Protein 7PEG (pdb70)

Radius of gyration: 19.74 Å; Cα contacts (8 Å, |Δi|>4): 350; chains: 2; bounding box: 36×27×61 Å

B-factor: mean 44.91, std 11.62, range [27.85, 103.2]

Structure (mmCIF, N/CA/C/O backbone):
data_7PEG
#
_entry.id   7PEG
#
_cell.length_a   31.480
_cell.length_b   52.280
_cell.length_c   134.130
_cell.angle_alpha   90.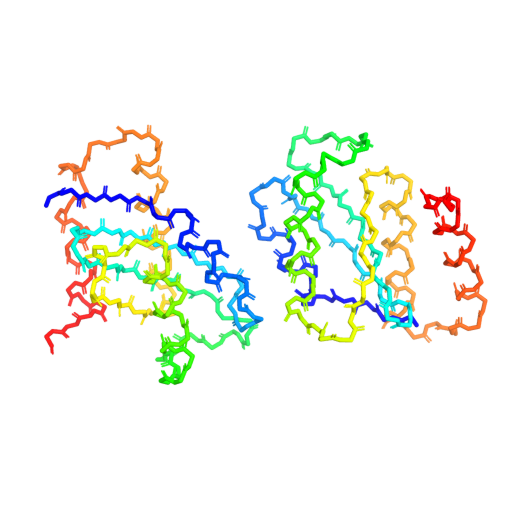000
_cell.angle_beta   90.000
_cell.angle_gamma   90.000
#
_symmetry.space_group_name_H-M   'P 21 21 21'
#
loop_
_entity.id
_entity.type
_entity.pdbx_description
1 polymer 'Probable spore germination lipoprotein YhcN'
2 water water
#
loop_
_atom_site.group_PDB
_atom_site.id
_atom_site.type_symbol
_atom_site.label_atom_id
_atom_site.label_alt_id
_atom_site.label_comp_id
_atom_site.label_asym_id
_atom_site.label_entity_id
_atom_site.label_seq_id
_atom_site.pdbx_PDB_ins_code
_atom_site.Cartn_x
_atom_site.Cartn_y
_atom_site.Cartn_z
_atom_site.occupancy
_atom_site.B_iso_or_equiv
_atom_site.auth_seq_id
_atom_site.auth_comp_id
_atom_site.auth_asym_id
_atom_site.auth_atom_id
_atom_site.pdbx_PDB_model_num
ATOM 1 N N . ARG A 1 57 ? 5.803 1.707 29.569 1.00 79.51 79 ARG A N 1
ATOM 2 C CA . ARG A 1 57 ? 5.114 2.989 29.971 1.00 78.02 79 ARG A CA 1
ATOM 3 C C . ARG A 1 57 ? 4.664 2.905 31.439 1.00 72.08 79 ARG A C 1
ATOM 4 O O . ARG A 1 57 ? 4.448 3.972 32.049 1.00 70.97 79 ARG A O 1
ATOM 12 N N . LYS A 1 58 ? 4.483 1.687 31.964 1.00 62.85 80 LYS A N 1
ATOM 13 C CA . LYS A 1 58 ? 4.132 1.436 33.388 1.00 65.69 80 LYS A CA 1
ATOM 14 C C . LYS A 1 58 ? 5.395 1.596 34.242 1.00 56.63 80 LYS A C 1
ATOM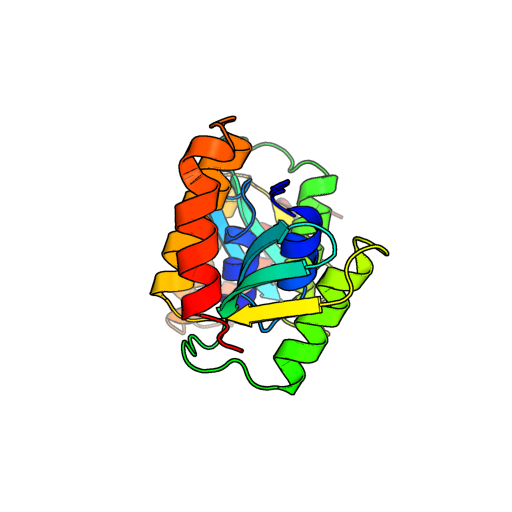 15 O O . LYS A 1 58 ? 6.375 0.863 34.003 1.00 57.20 80 LYS A O 1
ATOM 21 N N . LEU A 1 59 ? 5.406 2.608 35.102 1.00 46.99 81 LEU A N 1
ATOM 22 C CA . LEU A 1 59 ? 6.478 2.857 36.102 1.00 43.58 81 LEU A CA 1
ATOM 23 C C . LEU A 1 59 ? 5.882 2.652 37.480 1.00 44.24 81 LEU A C 1
ATOM 24 O O . LEU A 1 59 ? 4.901 3.316 37.768 1.00 45.34 81 LEU A O 1
ATOM 29 N N . GLU A 1 60 ? 6.489 1.806 38.307 1.00 36.56 82 GLU A N 1
ATOM 30 C CA . GLU A 1 60 ? 6.007 1.529 39.691 1.00 39.88 82 GLU A CA 1
ATOM 31 C C . GLU A 1 60 ? 7.159 1.739 40.679 1.00 35.65 82 GLU A C 1
ATOM 32 O O . GLU A 1 60 ? 8.306 1.315 40.380 1.00 37.10 82 GLU A O 1
ATOM 38 N N . VAL A 1 61 ? 6.898 2.423 41.787 1.00 37.61 83 VAL A N 1
ATOM 39 C CA . VAL A 1 61 ? 7.837 2.459 42.940 1.00 33.85 83 VAL A CA 1
ATOM 40 C C . VAL A 1 61 ? 7.812 1.089 43.613 1.00 37.14 83 VAL A C 1
ATOM 41 O O . VAL A 1 61 ? 6.731 0.603 43.888 1.00 38.86 83 VAL A O 1
ATOM 45 N N . ALA A 1 62 ? 8.970 0.482 43.809 1.00 34.75 84 ALA A N 1
ATOM 46 C CA . ALA A 1 62 ? 9.115 -0.880 44.371 1.00 34.77 84 ALA A CA 1
ATOM 47 C C . ALA A 1 62 ? 9.617 -0.771 45.819 1.00 37.79 84 ALA A C 1
ATOM 48 O O . ALA A 1 62 ? 10.817 -1.029 46.068 1.00 38.09 84 ALA A O 1
ATOM 50 N N . ASP A 1 63 ? 8.722 -0.387 46.738 1.00 36.72 85 ASP A N 1
ATOM 51 C CA . ASP A 1 63 ? 9.033 -0.109 48.171 1.00 39.77 85 ASP A CA 1
ATOM 52 C C . ASP A 1 63 ? 9.508 -1.402 48.868 1.00 40.76 85 ASP A C 1
ATOM 53 O O . ASP A 1 63 ? 10.440 -1.316 49.704 1.00 37.12 85 ASP A O 1
ATOM 58 N N . GLU A 1 64 ? 8.864 -2.542 48.588 1.00 39.93 86 GLU A N 1
ATOM 59 C CA . GLU A 1 64 ? 9.254 -3.839 49.191 1.00 39.50 86 GLU A CA 1
ATOM 60 C C . GLU A 1 64 ? 10.673 -4.185 48.745 1.00 35.35 86 GLU A C 1
ATOM 61 O O . GLU A 1 64 ? 11.472 -4.549 49.592 1.00 35.62 86 GLU A O 1
ATOM 67 N N . ALA A 1 65 ? 10.995 -4.013 47.457 1.00 35.27 87 ALA A N 1
ATOM 68 C CA . ALA A 1 65 ? 12.341 -4.304 46.923 1.00 31.36 87 ALA A CA 1
ATOM 69 C C . ALA A 1 65 ? 13.372 -3.405 47.619 1.00 32.98 87 ALA A C 1
ATOM 70 O O . ALA A 1 65 ? 14.423 -3.915 47.996 1.00 32.09 87 ALA A O 1
ATOM 72 N N . ALA A 1 66 ? 13.071 -2.116 47.787 1.00 31.81 88 ALA A N 1
ATOM 73 C CA . ALA A 1 66 ? 14.008 -1.141 48.383 1.00 33.10 88 ALA A CA 1
ATOM 74 C C . ALA A 1 66 ? 14.278 -1.555 49.847 1.00 31.71 88 ALA A C 1
ATOM 75 O O . ALA A 1 66 ? 15.452 -1.481 50.303 1.00 30.59 88 ALA A O 1
ATOM 77 N N . ASP A 1 67 ? 13.249 -2.035 50.533 1.00 34.07 89 ASP A N 1
ATOM 78 C CA . ASP A 1 67 ? 13.361 -2.460 51.949 1.00 33.60 89 ASP A CA 1
ATOM 79 C C . ASP A 1 67 ? 14.284 -3.689 52.035 1.00 36.65 89 ASP A C 1
ATOM 80 O O . ASP A 1 67 ? 15.128 -3.734 52.948 1.00 35.99 89 ASP A O 1
ATOM 85 N N . LYS A 1 68 ? 14.148 -4.642 51.105 1.00 37.36 90 LYS A N 1
ATOM 86 C CA . LYS A 1 68 ? 15.004 -5.857 51.097 1.00 35.52 90 LYS A CA 1
ATOM 87 C C . LYS A 1 68 ? 16.435 -5.435 50.793 1.00 32.79 90 LYS A C 1
ATOM 88 O O . LYS A 1 68 ? 17.335 -5.976 51.421 1.00 32.47 90 LYS A O 1
ATOM 94 N N . VAL A 1 69 ? 16.641 -4.454 49.910 1.00 34.86 91 VAL A N 1
ATOM 95 C CA . VAL A 1 69 ? 18.016 -3.975 49.582 1.00 33.40 91 VAL A CA 1
ATOM 96 C C . VAL A 1 69 ? 18.664 -3.365 50.855 1.00 35.30 91 VAL A C 1
ATOM 97 O O . VAL A 1 69 ? 19.856 -3.630 51.090 1.00 32.44 91 VAL A O 1
ATOM 101 N N . THR A 1 70 ? 17.930 -2.615 51.682 1.00 31.63 92 THR A N 1
ATOM 102 C CA . THR A 1 70 ? 18.535 -1.987 52.891 1.00 33.96 92 THR A CA 1
ATOM 103 C C . THR A 1 70 ? 18.587 -2.967 54.064 1.00 36.66 92 THR A C 1
ATOM 104 O O . THR A 1 70 ? 19.148 -2.590 55.116 1.00 33.02 92 THR A O 1
ATOM 108 N N . ASP A 1 71 ? 18.171 -4.221 53.882 1.00 33.58 93 ASP A N 1
ATOM 109 C CA . ASP A 1 71 ? 18.563 -5.309 54.823 1.00 36.90 93 ASP A CA 1
ATOM 110 C C . ASP A 1 71 ? 20.055 -5.627 54.653 1.00 37.85 93 ASP A C 1
ATOM 111 O O . ASP A 1 71 ? 20.606 -6.262 55.548 1.00 37.54 93 ASP A O 1
ATOM 116 N N . LEU A 1 72 ? 20.683 -5.237 53.530 1.00 34.95 94 LEU A N 1
ATOM 117 C CA . LEU A 1 72 ? 22.152 -5.364 53.361 1.00 33.94 94 LEU A CA 1
ATOM 118 C C . LEU A 1 72 ? 22.852 -4.331 54.251 1.00 38.57 94 LEU A C 1
ATOM 119 O O . LEU A 1 72 ? 22.544 -3.111 54.143 1.00 36.83 94 LEU A O 1
ATOM 124 N N . LYS A 1 73 ? 23.848 -4.763 55.012 1.00 38.90 95 LYS A N 1
ATOM 125 C CA . LYS A 1 73 ? 24.627 -3.845 55.886 1.00 44.06 95 LYS A CA 1
ATOM 126 C C . LYS A 1 73 ? 25.311 -2.770 55.031 1.00 37.61 95 LYS A C 1
ATOM 127 O O . LYS A 1 73 ? 25.530 -1.674 55.551 1.00 38.62 95 LYS A O 1
ATOM 133 N N . GLU A 1 74 ? 25.631 -3.070 53.768 1.00 34.49 96 GLU A N 1
ATOM 134 C CA . GLU A 1 74 ? 26.441 -2.187 52.887 1.00 40.37 96 GLU A CA 1
ATOM 135 C C . GLU A 1 74 ? 25.596 -1.037 52.346 1.00 34.26 96 GLU A C 1
ATOM 136 O O . GLU A 1 74 ? 26.191 -0.081 51.783 1.00 38.93 96 GLU A O 1
ATOM 142 N N . VAL A 1 75 ? 24.272 -1.155 52.376 1.00 35.41 97 VAL A N 1
ATOM 143 C CA . VAL A 1 75 ? 23.381 -0.171 51.692 1.00 37.41 97 VAL A CA 1
ATOM 144 C C . VAL A 1 75 ? 22.536 0.551 52.725 1.00 38.62 97 VAL A C 1
ATOM 145 O O . VAL A 1 75 ? 21.685 -0.103 53.366 1.00 37.53 97 VAL A O 1
ATOM 149 N N . LYS A 1 76 ? 22.663 1.875 52.768 1.00 33.57 98 LYS A N 1
ATOM 150 C CA . LYS A 1 76 ? 21.987 2.722 53.772 1.00 36.07 98 LYS A CA 1
ATOM 151 C C . LYS A 1 76 ? 20.598 3.113 53.272 1.00 34.69 98 LYS A C 1
ATOM 152 O O . LYS A 1 76 ? 19.675 3.142 54.081 1.00 35.40 98 LYS A O 1
ATOM 158 N N . HIS A 1 77 ? 20.456 3.405 51.977 1.00 31.59 99 HIS A N 1
ATOM 159 C CA . HIS A 1 77 ? 19.200 3.900 51.390 1.00 31.24 99 HIS A CA 1
ATOM 160 C C . HIS A 1 77 ? 19.063 3.373 49.968 1.00 31.73 99 HIS A C 1
ATOM 161 O O . HIS A 1 77 ? 20.081 3.298 49.283 1.00 31.75 99 HIS A O 1
ATOM 168 N N . ALA A 1 78 ? 17.858 3.015 49.554 1.00 29.19 100 ALA A N 1
ATOM 169 C CA . ALA A 1 78 ? 17.580 2.602 48.153 1.00 32.29 100 ALA A CA 1
ATOM 170 C C . ALA A 1 78 ? 16.275 3.230 47.669 1.00 34.28 100 ALA A C 1
ATOM 171 O O . ALA A 1 78 ? 15.355 3.375 48.476 1.00 34.63 100 ALA A O 1
ATOM 173 N N . ASP A 1 79 ? 16.255 3.649 46.402 1.00 32.58 101 ASP A N 1
ATOM 174 C CA . ASP A 1 79 ? 15.042 4.090 45.685 1.00 34.22 101 ASP A CA 1
ATOM 175 C C . ASP A 1 79 ? 14.966 3.281 44.402 1.00 32.97 101 ASP A C 1
ATOM 176 O O . ASP A 1 79 ? 15.987 3.183 43.715 1.00 29.06 101 ASP A O 1
ATOM 181 N N . ILE A 1 80 ? 13.847 2.598 44.185 1.00 31.35 102 ILE A N 1
ATOM 182 C CA . ILE A 1 80 ? 13.699 1.587 43.112 1.00 33.23 102 ILE A CA 1
ATOM 183 C C . ILE A 1 80 ? 12.421 1.847 42.334 1.00 33.49 102 ILE A C 1
ATOM 184 O O . ILE A 1 80 ? 11.352 1.985 42.952 1.00 35.86 102 ILE A O 1
ATOM 189 N N . ILE A 1 81 ? 12.548 1.932 41.011 1.00 33.88 103 ILE A N 1
ATOM 190 C CA . ILE A 1 81 ? 11.419 2.039 40.070 1.00 35.95 103 ILE A CA 1
ATOM 191 C C . ILE A 1 81 ? 11.507 0.904 39.057 1.00 36.94 103 ILE A C 1
ATOM 192 O O . ILE A 1 81 ? 12.594 0.606 38.588 1.00 32.75 103 ILE A O 1
ATOM 197 N N . VAL A 1 82 ? 10.398 0.197 38.876 1.00 35.47 104 VAL A N 1
ATOM 198 C CA . VAL A 1 82 ? 10.303 -0.978 37.982 1.00 38.55 104 VAL A CA 1
ATOM 199 C C . VAL A 1 82 ? 9.495 -0.565 36.755 1.00 36.70 104 VAL A C 1
ATOM 200 O O . VAL A 1 82 ? 8.419 0.036 36.925 1.00 37.15 104 VAL A O 1
ATOM 204 N N . ALA A 1 83 ? 10.098 -0.698 35.579 1.00 45.66 105 ALA A N 1
ATOM 205 C CA . ALA A 1 83 ? 9.448 -0.534 34.255 1.00 49.32 105 ALA A CA 1
ATOM 206 C C . ALA A 1 83 ? 9.403 -1.899 33.576 1.00 52.14 105 ALA A C 1
ATOM 207 O O . ALA A 1 83 ? 10.441 -2.312 33.042 1.00 50.66 105 ALA A O 1
ATOM 209 N N . GLY A 1 84 ? 8.326 -2.645 33.825 1.00 61.18 106 GLY A N 1
ATOM 210 C CA . GLY A 1 84 ? 8.097 -3.994 33.288 1.00 59.89 106 GLY A CA 1
ATOM 211 C C . GLY A 1 84 ? 8.931 -5.026 34.002 1.00 58.59 106 GLY A C 1
ATOM 212 O O . GLY A 1 84 ? 8.789 -5.173 35.221 1.00 70.01 106 GLY A O 1
ATOM 213 N N . ASN A 1 85 ? 9.774 -5.719 33.263 1.00 57.21 107 ASN A N 1
ATOM 214 C CA . ASN A 1 85 ? 10.686 -6.758 33.787 1.00 59.82 107 ASN A CA 1
ATOM 215 C C . ASN A 1 85 ? 12.040 -6.123 34.159 1.00 50.11 107 ASN A C 1
ATOM 216 O O . ASN A 1 85 ? 13.043 -6.895 34.260 1.00 52.87 107 ASN A O 1
ATOM 221 N N . GLN A 1 86 ? 12.109 -4.782 34.281 1.00 44.06 108 GLN A N 1
ATOM 222 C CA . GLN A 1 86 ? 13.391 -4.066 34.527 1.00 41.48 108 GLN A CA 1
ATOM 223 C C . GLN A 1 86 ? 13.280 -3.194 35.787 1.00 37.66 108 GLN A C 1
ATOM 224 O O . GLN A 1 86 ? 12.428 -2.305 35.822 1.00 39.81 108 GLN A O 1
ATOM 230 N N . ALA A 1 87 ? 14.220 -3.371 36.707 1.00 33.38 109 ALA A N 1
ATOM 231 C CA . ALA A 1 87 ? 14.340 -2.604 37.963 1.00 33.21 109 ALA A CA 1
ATOM 232 C C . ALA A 1 87 ? 15.519 -1.649 37.848 1.00 34.30 109 ALA A C 1
ATOM 233 O O . ALA A 1 87 ? 16.590 -2.098 37.544 1.00 37.74 109 ALA A O 1
ATOM 235 N N . TYR A 1 88 ? 15.291 -0.395 38.177 1.00 32.92 110 TYR A N 1
ATOM 236 C CA . TYR A 1 88 ? 16.327 0.658 38.280 1.00 32.00 110 TYR A CA 1
ATOM 237 C C . TYR A 1 88 ? 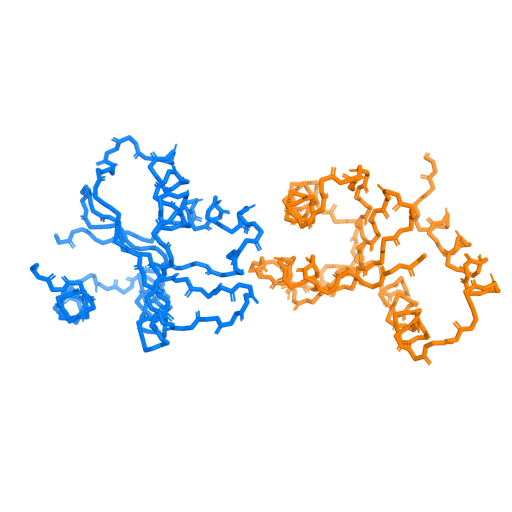16.498 1.024 39.744 1.00 29.98 110 TYR A C 1
ATOM 238 O O . TYR A 1 88 ? 15.494 1.407 40.384 1.00 33.28 110 TYR A O 1
ATOM 247 N N . VAL A 1 89 ? 17.721 0.875 40.249 1.00 29.73 111 VAL A N 1
ATOM 248 C CA . VAL A 1 89 ? 18.035 0.951 41.708 1.00 29.59 111 VAL A CA 1
ATOM 249 C C . VAL A 1 89 ? 19.074 2.041 41.925 1.00 34.80 111 VAL A C 1
ATOM 250 O O . VAL A 1 89 ? 20.216 1.893 41.400 1.00 33.63 111 VAL A O 1
ATOM 254 N N . ALA A 1 90 ? 18.695 3.095 42.644 1.00 31.89 112 ALA A N 1
ATOM 255 C CA . ALA A 1 90 ? 19.638 4.089 43.170 1.00 32.20 112 ALA A CA 1
ATOM 256 C C . ALA A 1 90 ? 19.940 3.723 44.612 1.00 32.63 112 ALA A C 1
ATOM 257 O O . ALA A 1 90 ? 18.973 3.522 45.359 1.00 33.95 112 ALA A O 1
ATOM 259 N N . VAL A 1 91 ? 21.229 3.683 44.972 1.00 32.42 113 VAL A N 1
ATOM 260 C CA . VAL A 1 91 ? 21.702 3.346 46.335 1.00 30.55 113 VAL A CA 1
ATOM 261 C C . VAL A 1 91 ? 22.582 4.457 46.897 1.00 32.29 113 VAL A C 1
ATOM 262 O O . VAL A 1 91 ? 23.330 5.132 46.121 1.00 32.47 113 VAL A O 1
ATOM 266 N N . VAL A 1 92 ? 22.481 4.646 48.216 1.00 32.06 114 VAL A N 1
ATOM 267 C CA . VAL A 1 92 ? 23.487 5.329 49.042 1.00 34.46 114 VAL A CA 1
ATOM 268 C C . VAL A 1 92 ? 24.202 4.260 49.879 1.00 36.90 114 VAL A C 1
ATOM 269 O O . VAL A 1 92 ? 23.528 3.564 50.675 1.00 33.52 114 VAL A O 1
ATOM 273 N N . LEU A 1 93 ? 25.502 4.094 49.659 1.00 32.94 115 LEU A N 1
ATOM 274 C CA . LEU A 1 93 ? 26.293 3.042 50.326 1.00 33.98 115 LEU A CA 1
ATOM 275 C C . LEU A 1 93 ? 26.711 3.529 51.715 1.00 35.84 115 LEU A C 1
ATOM 276 O O . LEU A 1 93 ? 26.993 4.755 51.878 1.00 35.86 115 LEU A O 1
ATOM 281 N N . THR A 1 94 ? 26.774 2.606 52.653 1.00 30.88 116 THR A N 1
ATOM 282 C CA . THR A 1 94 ? 27.206 2.835 54.052 1.00 35.08 116 THR A CA 1
ATOM 283 C C . THR A 1 94 ? 28.594 3.505 54.041 1.00 39.22 116 THR A C 1
ATOM 284 O O . THR A 1 94 ? 28.799 4.448 54.809 1.00 36.82 116 THR A O 1
ATOM 288 N N . ASN A 1 95 ? 29.468 3.101 53.119 1.00 37.43 117 ASN A N 1
ATOM 289 C CA . ASN A 1 95 ? 30.894 3.525 53.103 1.00 35.24 117 ASN A CA 1
ATOM 290 C C . ASN A 1 95 ? 31.049 4.856 52.351 1.00 43.40 117 ASN A C 1
ATOM 291 O O . ASN A 1 95 ? 32.184 5.354 52.258 1.00 37.44 117 ASN A O 1
ATOM 296 N N . GLY A 1 96 ? 29.958 5.413 51.826 1.00 41.14 118 GLY A N 1
ATOM 297 C CA . GLY A 1 96 ? 29.947 6.733 51.176 1.00 41.32 118 GLY A CA 1
ATOM 298 C C . GLY A 1 96 ? 30.531 6.713 49.765 1.00 38.82 118 GLY A C 1
ATOM 299 O O . GLY A 1 96 ? 30.552 7.756 49.144 1.00 41.04 118 GLY A O 1
ATOM 300 N N . ASN A 1 97 ? 30.880 5.549 49.223 1.00 39.22 119 ASN A N 1
ATOM 301 C CA . ASN A 1 97 ? 31.420 5.416 47.832 1.00 37.79 119 ASN A CA 1
ATOM 302 C C . ASN A 1 97 ? 30.313 5.799 46.833 1.00 37.08 119 ASN A C 1
ATOM 303 O O . ASN A 1 97 ? 29.212 5.199 46.899 1.00 36.59 119 ASN A O 1
ATOM 308 N N . LYS A 1 98 ? 30.567 6.781 45.969 1.00 36.32 120 LYS A N 1
ATOM 309 C CA . LYS A 1 98 ? 29.571 7.279 44.973 1.00 37.34 120 LYS A CA 1
ATOM 310 C C . LYS A 1 98 ? 30.034 6.928 43.562 1.00 41.12 120 LYS A C 1
ATOM 311 O O . LYS A 1 98 ? 29.421 7.415 42.608 1.00 38.92 120 LYS A O 1
ATOM 317 N N . GLY A 1 99 ? 31.075 6.099 43.441 1.00 42.12 121 GLY A N 1
ATOM 318 C CA . GLY A 1 99 ? 31.540 5.575 42.145 1.00 41.36 121 GLY A CA 1
ATOM 319 C C . GLY A 1 99 ? 30.774 4.334 41.747 1.00 42.36 121 GLY A C 1
ATOM 320 O O . GLY A 1 99 ? 29.739 4.015 42.405 1.00 38.42 121 GLY A O 1
ATOM 321 N N . ALA A 1 100 ? 31.250 3.642 40.722 1.00 42.56 122 ALA A N 1
ATOM 322 C CA . ALA A 1 100 ? 30.670 2.368 40.232 1.00 41.87 122 ALA A CA 1
ATOM 323 C C . ALA A 1 100 ? 30.492 1.453 41.440 1.00 43.59 122 ALA A C 1
ATOM 324 O O . ALA A 1 100 ? 31.393 1.413 42.302 1.00 40.78 122 ALA A O 1
ATOM 326 N N . VAL A 1 101 ? 29.316 0.844 41.585 1.00 40.31 123 VAL A N 1
ATOM 327 C CA . VAL A 1 101 ? 29.079 -0.116 42.683 1.00 39.88 123 VAL A CA 1
ATOM 328 C C . VAL A 1 101 ? 29.903 -1.384 42.384 1.00 40.94 123 VAL A C 1
ATOM 329 O O . VAL A 1 101 ? 29.875 -1.878 41.223 1.00 39.64 123 VAL A O 1
ATOM 333 N N . GLU A 1 102 ? 30.629 -1.848 43.386 1.00 43.85 124 GLU A N 1
ATOM 334 C CA . GLU A 1 102 ? 31.505 -3.043 43.324 1.00 47.10 124 GLU A CA 1
ATOM 335 C C . GLU A 1 102 ? 30.653 -4.224 42.854 1.00 46.54 124 GLU A C 1
ATOM 336 O O . GLU A 1 102 ? 29.467 -4.306 43.272 1.00 42.26 124 GLU A O 1
ATOM 342 N N . ASN A 1 103 ? 31.194 -5.082 41.982 1.00 46.21 125 ASN A N 1
ATOM 343 C CA . ASN A 1 103 ? 30.375 -6.048 41.200 1.00 48.35 125 ASN A CA 1
ATOM 344 C C . ASN A 1 103 ? 29.652 -7.032 42.140 1.00 43.07 125 ASN A C 1
ATOM 345 O O . ASN A 1 103 ? 28.490 -7.320 41.880 1.00 44.39 125 ASN A O 1
ATOM 350 N N . ASN A 1 104 ? 30.308 -7.507 43.190 1.00 41.89 126 ASN A N 1
ATOM 351 C CA . ASN A 1 104 ? 29.746 -8.517 44.133 1.00 49.61 126 ASN A CA 1
ATOM 352 C C . ASN A 1 104 ? 28.566 -7.928 44.903 1.00 40.94 126 ASN A C 1
ATOM 353 O O . ASN A 1 104 ? 27.551 -8.630 45.062 1.00 40.37 126 ASN A O 1
ATOM 358 N N . LEU A 1 105 ? 28.689 -6.688 45.364 1.00 41.38 127 LEU A N 1
ATOM 359 C CA . LEU A 1 105 ? 27.573 -5.980 46.043 1.00 39.58 127 LEU A CA 1
ATOM 360 C C . LEU A 1 105 ? 26.418 -5.754 45.051 1.00 36.17 127 LEU A C 1
ATOM 361 O O . LEU A 1 105 ? 25.273 -5.955 45.450 1.00 37.12 127 LEU A O 1
ATOM 366 N N . LYS A 1 106 ? 26.701 -5.416 43.790 1.00 35.24 128 LYS A N 1
ATOM 367 C CA . LYS A 1 106 ? 25.639 -5.262 42.751 1.00 36.97 128 LYS A CA 1
ATOM 368 C C . LYS A 1 106 ? 24.868 -6.572 42.655 1.00 34.71 128 LYS A C 1
ATOM 369 O O . LYS A 1 106 ? 23.639 -6.533 42.543 1.00 35.03 128 LYS A O 1
ATOM 375 N N . LYS A 1 107 ? 25.566 -7.708 42.653 1.00 31.18 129 LYS A N 1
ATOM 376 C CA . LYS A 1 107 ? 24.898 -9.035 42.526 1.00 35.10 129 LYS A CA 1
ATOM 377 C C . LYS A 1 107 ? 23.997 -9.283 43.735 1.00 30.87 129 LYS A C 1
ATOM 378 O O . LYS A 1 107 ? 22.877 -9.781 43.539 1.00 37.62 129 LYS A O 1
ATOM 384 N N . LYS A 1 108 ? 24.456 -8.955 44.938 1.00 34.81 130 LYS A N 1
ATOM 385 C CA . LYS A 1 108 ? 23.678 -9.146 46.195 1.00 37.34 130 LYS A CA 1
ATOM 386 C C . LYS A 1 108 ? 22.444 -8.237 46.184 1.00 33.77 130 LYS A C 1
ATOM 387 O O . LYS A 1 108 ? 21.343 -8.706 46.570 1.00 31.20 130 LYS A O 1
ATOM 393 N N . ILE A 1 109 ? 22.606 -7.004 45.726 1.00 35.57 131 ILE A N 1
ATOM 394 C CA . ILE A 1 109 ? 21.466 -6.053 45.559 1.00 35.36 131 ILE A CA 1
ATOM 395 C C . ILE A 1 109 ? 20.460 -6.660 44.575 1.00 34.20 131 ILE A C 1
ATOM 396 O O . ILE A 1 109 ? 19.227 -6.664 44.861 1.00 34.21 131 ILE A O 1
ATOM 401 N N . ALA A 1 110 ? 20.924 -7.152 43.437 1.00 35.31 132 ALA A N 1
ATOM 402 C CA . ALA A 1 110 ? 20.038 -7.680 42.374 1.00 36.57 132 ALA A CA 1
ATOM 403 C C . ALA A 1 110 ? 19.265 -8.892 42.926 1.00 38.50 132 ALA A C 1
ATOM 404 O O . ALA A 1 110 ? 18.046 -8.985 42.667 1.00 36.07 132 ALA A O 1
ATOM 406 N N . LYS A 1 111 ? 19.922 -9.732 43.723 1.00 36.46 133 LYS A N 1
ATOM 407 C CA . LYS A 1 111 ? 19.288 -10.942 44.333 1.00 39.87 133 LYS A CA 1
ATOM 408 C C . LYS A 1 111 ? 18.150 -10.507 45.267 1.00 37.96 133 LYS A C 1
ATOM 409 O O . LYS A 1 111 ? 17.040 -11.060 45.138 1.00 34.16 133 LYS A O 1
ATOM 415 N N . LYS A 1 112 ? 18.382 -9.477 46.096 1.00 35.93 134 LYS A N 1
ATOM 416 C CA . LYS A 1 112 ? 17.343 -8.900 46.987 1.00 34.39 134 LYS A CA 1
ATOM 417 C C . LYS A 1 112 ? 16.153 -8.450 46.151 1.00 36.18 134 LYS A C 1
ATOM 418 O O . LYS A 1 112 ? 15.012 -8.777 46.530 1.00 35.82 134 LYS A O 1
ATOM 424 N N . VAL A 1 113 ? 16.397 -7.710 45.059 1.00 35.63 135 VAL A N 1
ATOM 425 C CA . VAL A 1 113 ? 15.302 -7.122 44.229 1.00 35.69 135 VAL A CA 1
ATOM 426 C C . VAL A 1 113 ? 14.487 -8.279 43.632 1.00 35.18 135 VAL A C 1
ATOM 427 O O . VAL A 1 113 ? 13.235 -8.261 43.729 1.00 34.18 135 VAL A O 1
ATOM 431 N N . ARG A 1 114 ? 15.168 -9.237 43.003 1.00 33.58 136 ARG A N 1
ATOM 432 C CA . ARG A 1 114 ? 14.493 -10.329 42.235 1.00 35.87 136 ARG A CA 1
ATOM 433 C C . ARG A 1 114 ? 13.665 -11.195 43.189 1.00 36.94 136 ARG A C 1
ATOM 434 O O . ARG A 1 114 ? 12.664 -11.772 42.732 1.00 37.49 136 ARG A O 1
ATOM 442 N N . SER A 1 115 ? 14.036 -11.246 44.472 1.00 36.90 137 SER A N 1
ATOM 443 C CA . SER A 1 115 ? 13.352 -12.063 45.498 1.00 39.14 137 SER A CA 1
ATOM 444 C C . SER A 1 115 ? 11.927 -11.542 45.713 1.00 41.06 137 SER A C 1
ATOM 445 O O . SER A 1 115 ? 11.082 -12.329 46.155 1.00 38.50 137 SER A O 1
ATOM 448 N N . THR A 1 116 ? 11.635 -10.279 45.364 1.00 36.10 138 THR A N 1
ATOM 449 C CA . THR A 1 116 ? 10.337 -9.623 45.704 1.00 38.10 138 THR A CA 1
ATOM 450 C C . THR A 1 116 ? 9.333 -9.790 44.566 1.00 42.37 138 THR A C 1
ATOM 451 O O . THR A 1 116 ? 8.149 -9.455 44.782 1.00 39.58 138 THR A O 1
ATOM 455 N N . ASP A 1 117 ? 9.789 -10.167 43.371 1.00 38.81 139 ASP A N 1
ATOM 456 C CA . ASP A 1 117 ? 8.963 -10.099 42.141 1.00 42.52 139 ASP A CA 1
ATOM 457 C C . ASP A 1 117 ? 9.559 -11.032 41.099 1.00 42.06 139 ASP A C 1
ATOM 458 O O . ASP A 1 117 ? 10.590 -10.685 40.536 1.00 38.25 139 ASP A O 1
ATOM 463 N N . LYS A 1 118 ? 8.888 -12.158 40.838 1.00 38.28 140 LYS A N 1
ATOM 464 C CA . LYS A 1 118 ? 9.375 -13.206 39.910 1.00 40.80 140 LYS A CA 1
ATOM 465 C C . LYS A 1 118 ? 9.449 -12.635 38.485 1.00 37.97 140 LYS A C 1
ATOM 466 O O . LYS A 1 118 ? 10.118 -13.253 37.649 1.00 39.11 140 LYS A O 1
ATOM 472 N N . ASN A 1 119 ? 8.795 -11.500 38.209 1.00 36.68 141 ASN A N 1
ATOM 473 C CA . ASN A 1 119 ? 8.745 -10.908 36.842 1.00 38.45 141 ASN A CA 1
ATOM 474 C C . ASN A 1 119 ? 10.018 -10.115 36.532 1.00 35.61 141 ASN A C 1
ATOM 475 O O . ASN A 1 119 ? 10.220 -9.794 35.357 1.00 35.95 141 ASN A O 1
ATOM 480 N N . ILE A 1 120 ? 10.793 -9.730 37.548 1.00 34.43 142 ILE A N 1
ATOM 481 C CA . ILE A 1 120 ? 12.023 -8.902 37.351 1.00 35.22 142 ILE A CA 1
ATOM 482 C C . ILE A 1 120 ? 13.174 -9.822 36.919 1.00 37.05 142 ILE A C 1
ATOM 483 O O . ILE A 1 120 ? 13.625 -10.631 37.736 1.00 43.12 142 ILE A O 1
ATOM 488 N N . ASP A 1 121 ? 13.730 -9.573 35.740 1.00 41.81 143 ASP A N 1
ATOM 489 C CA . ASP A 1 121 ? 14.949 -10.252 35.243 1.00 40.79 143 ASP A CA 1
ATOM 490 C C . ASP A 1 121 ? 16.143 -9.292 35.377 1.00 41.45 143 ASP A C 1
ATOM 491 O O . ASP A 1 121 ? 17.151 -9.702 35.972 1.00 42.39 143 ASP A O 1
ATOM 496 N N . ASN A 1 122 ? 16.062 -8.096 34.787 1.00 38.63 144 ASN A N 1
ATOM 497 C CA . ASN A 1 122 ? 17.233 -7.180 34.683 1.00 37.26 144 ASN A CA 1
ATOM 498 C C . ASN A 1 122 ? 17.174 -6.171 35.834 1.00 35.14 144 ASN A C 1
ATOM 499 O O . ASN A 1 122 ? 16.111 -5.582 36.033 1.00 36.62 144 ASN A O 1
ATOM 504 N N . VAL A 1 123 ? 18.280 -5.994 36.544 1.00 37.05 145 VAL A N 1
ATOM 505 C CA . VAL A 1 123 ? 18.415 -5.042 37.683 1.00 36.26 145 VAL A CA 1
ATOM 506 C C . VAL A 1 123 ? 19.612 -4.154 37.427 1.00 38.10 145 VAL A C 1
ATOM 507 O O . VAL A 1 123 ? 20.717 -4.679 37.297 1.00 36.47 145 VAL A O 1
ATOM 511 N N . TYR A 1 124 ? 19.367 -2.857 37.324 1.00 33.84 146 TYR A N 1
ATOM 512 C CA . TYR A 1 124 ? 20.394 -1.829 37.078 1.00 34.78 146 TYR A CA 1
ATOM 513 C C . TYR A 1 124 ? 20.659 -1.098 38.389 1.00 33.44 146 TYR A C 1
ATOM 514 O O . TYR A 1 124 ? 19.707 -0.577 38.971 1.00 34.28 146 TYR A O 1
ATOM 523 N N . VAL A 1 125 ? 21.924 -0.977 38.795 1.00 30.83 147 VAL A N 1
ATOM 524 C CA . VAL A 1 125 ? 22.291 -0.400 40.126 1.00 31.89 147 VAL A CA 1
ATOM 525 C C . VAL A 1 125 ? 23.299 0.722 39.929 1.00 35.51 147 VAL A C 1
ATOM 526 O O . VAL A 1 125 ? 24.324 0.493 39.261 1.00 36.07 147 VAL A O 1
ATOM 530 N N . SER A 1 126 ? 23.033 1.873 40.504 1.00 34.22 148 SER A N 1
ATOM 531 C CA . SER A 1 126 ? 23.984 3.009 40.529 1.00 37.62 148 SER A CA 1
ATOM 532 C C . SER A 1 126 ? 23.929 3.731 41.873 1.00 34.50 148 SER A C 1
ATOM 533 O O . SER A 1 126 ? 22.834 3.888 42.413 1.00 33.02 148 SER A O 1
ATOM 536 N N . ALA A 1 127 ? 25.081 4.243 42.321 1.00 31.67 149 ALA A N 1
ATOM 537 C CA . ALA A 1 127 ? 25.268 5.113 43.503 1.00 34.89 149 ALA A CA 1
ATOM 538 C C . ALA A 1 127 ? 25.554 6.562 43.052 1.00 33.34 149 ALA A C 1
ATOM 539 O O . ALA A 1 127 ? 25.932 7.399 43.916 1.00 36.93 149 ALA A O 1
ATOM 541 N N . ASN A 1 128 ? 25.461 6.845 41.753 1.00 35.98 150 ASN A N 1
ATOM 542 C CA . ASN A 1 128 ? 25.724 8.212 41.202 1.00 37.66 150 ASN A CA 1
ATOM 543 C C . ASN A 1 128 ? 24.829 9.216 41.930 1.00 39.11 150 ASN A C 1
ATOM 544 O O . ASN A 1 128 ? 23.620 9.028 41.983 1.00 35.21 150 ASN A O 1
ATOM 549 N N . PRO A 1 129 ? 25.397 10.273 42.560 1.00 39.65 151 PRO A N 1
ATOM 550 C CA . PRO A 1 129 ? 24.633 11.189 43.405 1.00 40.24 151 PRO A CA 1
ATOM 551 C C . PRO A 1 129 ? 23.474 11.916 42.701 1.00 38.26 151 PRO A C 1
ATOM 552 O O . PRO A 1 129 ? 22.464 12.136 43.323 1.00 40.10 151 PRO A O 1
ATOM 556 N N . ASP A 1 130 ? 23.660 12.304 41.445 1.00 40.36 152 ASP A N 1
ATOM 557 C CA . ASP A 1 130 ? 22.590 12.945 40.635 1.00 45.70 152 ASP A CA 1
ATOM 558 C C . ASP A 1 130 ? 21.462 11.923 40.406 1.00 41.69 152 ASP A C 1
ATOM 559 O O . ASP A 1 130 ? 20.304 12.294 40.477 1.00 39.54 152 ASP A O 1
ATOM 564 N N . PHE A 1 131 ? 21.807 10.684 40.104 1.00 39.02 153 PHE A N 1
ATOM 565 C CA . PHE A 1 131 ? 20.821 9.597 39.875 1.00 34.02 153 PHE A CA 1
ATOM 566 C C . PHE A 1 131 ? 19.974 9.395 41.142 1.00 32.48 153 PHE A C 1
ATOM 567 O O . PHE A 1 131 ? 18.742 9.273 41.051 1.00 35.37 153 PHE A O 1
ATOM 575 N N . VAL A 1 132 ? 20.632 9.348 42.297 1.00 33.91 154 VAL A N 1
ATOM 576 C CA . VAL A 1 132 ? 19.965 9.218 43.625 1.00 35.51 154 VAL A CA 1
ATOM 577 C C . VAL A 1 132 ? 18.930 10.339 43.762 1.00 34.18 154 VAL A C 1
ATOM 578 O O . VAL A 1 132 ? 17.737 10.037 44.043 1.00 33.76 154 VAL A O 1
ATOM 582 N N . GLU A 1 133 ? 19.343 11.585 43.518 1.00 36.69 155 GLU A N 1
ATOM 583 C CA . GLU A 1 133 ? 18.436 12.761 43.600 1.00 40.89 155 GLU A CA 1
ATOM 584 C C . GLU A 1 133 ? 17.258 12.575 42.642 1.00 35.59 155 GLU A C 1
ATOM 585 O O . GLU A 1 133 ? 16.113 12.807 43.064 1.00 37.89 155 GLU A O 1
ATOM 591 N N . ARG A 1 134 ? 17.52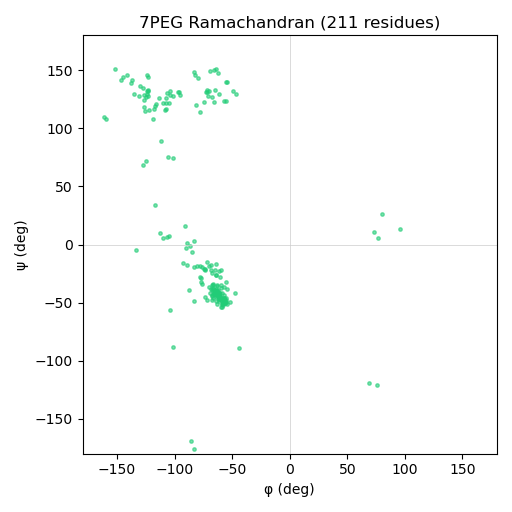6 12.269 41.374 1.00 37.87 156 ARG A N 1
ATOM 592 C CA . ARG A 1 134 ? 16.475 12.160 40.326 1.00 37.43 156 ARG A CA 1
ATOM 593 C C . ARG A 1 134 ? 15.467 11.058 40.732 1.00 38.70 156 ARG A C 1
ATOM 594 O O . ARG A 1 134 ? 14.228 11.303 40.659 1.00 34.80 156 ARG A O 1
ATOM 602 N N . MET A 1 135 ? 15.957 9.900 41.167 1.00 33.06 157 MET A N 1
ATOM 603 C CA . MET A 1 135 ? 15.104 8.740 41.515 1.00 33.66 157 MET A CA 1
ATOM 604 C C . MET A 1 135 ? 14.254 9.045 42.758 1.00 34.88 157 MET A C 1
ATOM 605 O O . MET A 1 135 ? 13.041 8.684 42.749 1.00 31.63 157 MET A O 1
ATOM 610 N N . GLN A 1 136 ? 14.771 9.819 43.704 1.00 39.30 158 GLN A N 1
ATOM 611 C CA . GLN A 1 136 ? 13.999 10.229 44.910 1.00 43.37 158 GLN A CA 1
ATOM 612 C C . GLN A 1 136 ? 12.847 11.129 44.465 1.00 40.57 158 GLN A C 1
ATOM 613 O O . GLN A 1 136 ? 11.702 10.883 44.906 1.00 40.16 158 GLN A O 1
ATOM 619 N N . GLY A 1 137 ? 13.120 12.045 43.535 1.00 39.64 159 GLY A N 1
ATOM 620 C CA . GLY A 1 137 ? 12.111 12.945 42.951 1.00 38.63 159 GLY A CA 1
ATOM 621 C C . GLY A 1 137 ? 11.054 12.193 42.169 1.00 38.95 159 GLY A C 1
ATOM 622 O O . GLY A 1 137 ? 9.861 12.484 42.377 1.00 35.50 159 GLY A O 1
ATOM 623 N N . TYR A 1 138 ? 11.451 11.275 41.279 1.00 39.33 160 TYR A N 1
ATOM 624 C CA . TYR A 1 138 ? 10.509 10.458 40.459 1.00 39.74 160 TYR A CA 1
ATOM 625 C C . TYR A 1 138 ? 9.609 9.627 41.399 1.00 37.96 160 TYR A C 1
ATOM 626 O O . TYR A 1 138 ? 8.383 9.585 41.171 1.00 36.52 160 TYR A O 1
ATOM 635 N N . GLY A 1 139 ? 10.200 8.987 42.419 1.00 36.31 161 GLY A N 1
ATOM 636 C CA . GLY A 1 139 ? 9.462 8.173 43.400 1.00 39.57 161 GLY A CA 1
ATOM 637 C C . GLY A 1 139 ? 8.353 8.982 44.086 1.00 42.36 161 GLY A C 1
ATOM 638 O O . GLY A 1 139 ? 7.208 8.496 44.161 1.00 38.49 161 GLY A O 1
ATOM 639 N N . LYS A 1 140 ? 8.677 10.183 44.564 1.00 39.14 162 LYS A N 1
ATOM 640 C CA . LYS A 1 140 ? 7.704 11.067 45.260 1.00 43.02 162 LYS A CA 1
ATOM 641 C C . LYS A 1 140 ? 6.550 11.396 44.306 1.00 41.73 162 LYS A C 1
ATOM 642 O O . LYS A 1 140 ? 5.395 11.305 44.728 1.00 41.53 162 LYS A O 1
ATOM 648 N N . ARG A 1 141 ? 6.850 11.766 43.055 1.00 37.67 163 ARG A N 1
ATOM 649 C CA . ARG A 1 141 ? 5.820 12.175 42.063 1.00 39.52 163 ARG A CA 1
ATOM 650 C C . ARG A 1 141 ? 4.856 11.009 41.796 1.00 40.12 163 ARG A C 1
ATOM 651 O O . ARG A 1 141 ? 3.615 11.230 41.849 1.00 43.01 163 ARG A O 1
ATOM 659 N N . ILE A 1 142 ? 5.382 9.808 41.577 1.00 36.29 164 ILE A N 1
ATOM 660 C CA . ILE A 1 142 ? 4.563 8.593 41.298 1.00 34.37 164 ILE A CA 1
ATOM 661 C C . ILE A 1 142 ? 3.650 8.309 42.493 1.00 35.72 164 ILE A C 1
ATOM 662 O O . ILE A 1 142 ? 2.433 8.074 42.273 1.00 36.86 164 ILE A O 1
ATOM 667 N N . GLN A 1 143 ? 4.188 8.303 43.700 1.00 33.10 165 GLN A N 1
ATOM 668 C CA . GLN A 1 143 ? 3.435 7.864 44.904 1.00 37.07 165 GLN A CA 1
ATOM 669 C C . GLN A 1 143 ? 2.414 8.933 45.285 1.00 40.24 165 GLN A C 1
ATOM 670 O O . GLN A 1 143 ? 1.390 8.551 45.872 1.00 34.91 165 GLN A O 1
ATOM 676 N N . ASN A 1 144 ? 2.634 10.184 44.858 1.00 39.81 166 ASN A N 1
ATOM 677 C CA . ASN A 1 144 ? 1.701 11.320 45.113 1.00 45.55 166 ASN A CA 1
ATOM 678 C C . ASN A 1 144 ? 0.592 11.350 44.038 1.00 47.36 166 ASN A C 1
ATOM 679 O O . ASN A 1 144 ? -0.414 12.071 44.245 1.00 44.44 166 ASN A O 1
ATOM 684 N N . GLY A 1 145 ? 0.689 10.497 43.023 1.00 41.56 167 GLY A N 1
ATOM 685 C CA . GLY A 1 145 ? -0.381 10.251 42.041 1.00 42.67 167 GLY A CA 1
ATOM 686 C C . GLY A 1 145 ? -0.220 11.074 40.762 1.00 49.54 167 GLY A C 1
ATOM 687 O O . GLY A 1 145 ? -1.154 11.078 39.955 1.00 47.26 167 GLY A O 1
ATOM 688 N N . ASP A 1 146 ? 0.942 11.682 40.532 1.00 47.11 168 ASP A N 1
ATOM 689 C CA . ASP A 1 146 ? 1.228 12.442 39.274 1.00 51.80 168 ASP A CA 1
ATOM 690 C C . ASP A 1 146 ? 1.163 11.494 38.074 1.00 48.65 168 ASP A C 1
ATOM 691 O O . ASP A 1 146 ? 1.527 10.323 38.168 1.00 45.50 168 ASP A O 1
ATOM 696 N N . PRO A 1 147 ? 0.726 11.979 36.886 1.00 51.69 169 PRO A N 1
ATOM 697 C CA . PRO A 1 147 ? 0.633 11.122 35.707 1.00 55.02 169 PRO A CA 1
ATOM 698 C C . PRO A 1 147 ? 2.020 10.635 35.254 1.00 50.69 169 PRO A C 1
ATOM 699 O O . PRO A 1 147 ? 2.905 11.430 35.148 1.00 50.29 169 PRO A O 1
ATOM 703 N N . ILE A 1 148 ? 2.150 9.344 34.988 1.00 48.68 170 ILE A N 1
ATOM 704 C CA . ILE A 1 148 ? 3.378 8.714 34.423 1.00 57.89 170 ILE A CA 1
ATOM 705 C C . ILE A 1 148 ? 3.761 9.410 33.098 1.00 57.88 170 ILE A C 1
ATOM 706 O O . ILE A 1 148 ? 4.974 9.482 32.789 1.00 55.65 170 ILE A O 1
ATOM 711 N N . ALA A 1 149 ? 2.765 9.884 32.341 1.00 57.37 171 ALA A N 1
ATOM 712 C CA . ALA A 1 149 ? 2.935 10.625 31.061 1.00 56.99 171 ALA A CA 1
ATOM 713 C C . ALA A 1 149 ? 3.759 11.903 31.301 1.00 58.33 171 ALA A C 1
ATOM 714 O O . ALA A 1 149 ? 4.509 12.302 30.393 1.00 59.76 171 ALA A O 1
ATOM 716 N N . GLY A 1 150 ? 3.591 12.537 32.463 1.00 55.58 172 GLY A N 1
ATOM 717 C CA . GLY A 1 150 ? 4.284 13.787 32.831 1.00 55.46 172 GLY A CA 1
ATOM 718 C C . GLY A 1 150 ? 5.786 13.586 33.040 1.00 59.08 172 GLY A C 1
ATOM 719 O O . GLY A 1 150 ? 6.507 14.594 32.985 1.00 57.64 172 GLY A O 1
ATOM 720 N N . LEU A 1 151 ? 6.246 12.350 33.325 1.00 51.46 173 LEU A N 1
ATOM 721 C CA . LEU A 1 151 ? 7.660 12.093 33.738 1.00 49.20 173 LEU A CA 1
ATOM 722 C C . LEU A 1 151 ? 8.301 10.911 33.005 1.00 43.20 173 LEU A C 1
ATOM 723 O O . LEU A 1 151 ? 9.499 10.724 33.198 1.00 40.16 173 LEU A O 1
ATOM 728 N N . PHE A 1 152 ? 7.578 10.165 32.179 1.00 42.58 174 PHE A N 1
ATOM 729 C CA . PHE A 1 152 ? 8.129 8.972 31.501 1.00 43.74 174 PHE A CA 1
ATOM 730 C C . PHE A 1 152 ? 9.325 9.365 30.609 1.00 46.89 174 PHE A C 1
ATOM 731 O O . PHE A 1 152 ? 10.327 8.602 30.553 1.00 38.82 174 PHE A O 1
ATOM 739 N N . ASP A 1 153 ? 9.223 10.481 29.887 1.00 45.57 175 ASP A N 1
ATOM 740 C CA . ASP A 1 153 ? 10.284 10.919 28.941 1.00 44.36 175 ASP A CA 1
ATOM 741 C C . ASP A 1 153 ? 11.534 11.316 29.748 1.00 38.56 175 ASP A C 1
ATOM 742 O O . ASP A 1 153 ? 12.645 10.908 29.339 1.00 37.28 175 ASP A O 1
ATOM 747 N N . GLU A 1 154 ? 11.364 12.057 30.848 1.00 36.99 176 GLU A N 1
ATOM 748 C CA . GLU A 1 154 ? 12.464 12.448 31.780 1.00 38.53 176 GLU A CA 1
ATOM 749 C C . GLU A 1 154 ? 13.132 11.187 32.333 1.00 39.00 176 GLU A C 1
ATOM 750 O O . GLU A 1 154 ? 14.359 11.098 32.286 1.00 36.82 176 GLU A O 1
ATOM 756 N N . PHE A 1 155 ? 12.345 10.281 32.911 1.00 38.14 177 PHE A N 1
ATOM 757 C CA . PHE A 1 155 ? 12.839 8.997 33.483 1.00 35.61 177 PHE A CA 1
ATOM 758 C C . PHE A 1 155 ? 13.675 8.257 32.445 1.00 34.83 177 PHE A C 1
ATOM 759 O O . PHE A 1 155 ? 14.812 7.829 32.737 1.00 35.70 177 PHE A O 1
ATOM 767 N N . THR A 1 156 ? 13.142 8.117 31.230 1.00 37.99 178 THR A N 1
ATOM 768 C CA . THR A 1 156 ? 13.811 7.402 30.140 1.00 35.46 178 THR A CA 1
ATOM 769 C C . THR A 1 156 ? 15.180 8.036 29.894 1.00 32.43 178 THR A C 1
ATOM 770 O O . THR A 1 156 ? 16.132 7.318 29.738 1.00 34.66 178 TH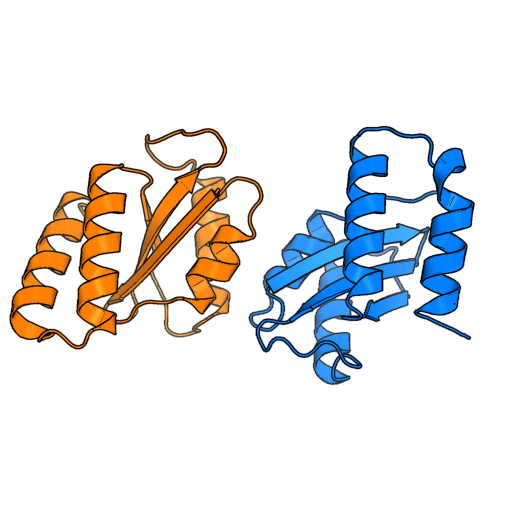R A O 1
ATOM 774 N N . GLN A 1 157 ? 15.243 9.361 29.826 1.00 36.41 179 GLN A N 1
ATOM 775 C CA . GLN A 1 157 ? 16.525 10.085 29.571 1.00 34.33 179 GLN A CA 1
ATOM 776 C C . GLN A 1 157 ? 17.511 9.782 30.716 1.00 35.59 179 GLN A C 1
ATOM 777 O O . GLN A 1 157 ? 18.708 9.579 30.434 1.00 34.87 179 GLN A O 1
ATOM 783 N N . THR A 1 158 ? 17.058 9.831 31.960 1.00 35.68 180 THR A N 1
ATOM 784 C CA . THR A 1 158 ? 17.915 9.593 33.155 1.00 33.82 180 THR A CA 1
ATOM 785 C C . THR A 1 158 ? 18.554 8.199 33.050 1.00 32.60 180 THR A C 1
ATOM 786 O O . THR A 1 158 ? 19.775 8.094 33.200 1.00 34.20 180 THR A O 1
ATOM 790 N N . VAL A 1 159 ? 17.765 7.158 32.788 1.00 36.68 181 VAL A N 1
ATOM 791 C CA . VAL A 1 159 ? 18.274 5.753 32.864 1.00 36.63 181 VAL A CA 1
ATOM 792 C C . VAL A 1 159 ? 19.107 5.446 31.613 1.00 39.92 181 VAL A C 1
ATOM 793 O O . VAL A 1 159 ? 20.085 4.676 31.734 1.00 38.86 181 VAL A O 1
ATOM 797 N N . GLN A 1 160 ? 18.812 6.079 30.486 1.00 39.10 182 GLN A N 1
ATOM 798 C CA . GLN A 1 160 ? 19.646 5.958 29.263 1.00 39.38 182 GLN A CA 1
ATOM 799 C C . GLN A 1 160 ? 21.007 6.625 29.506 1.00 38.46 182 GLN A C 1
ATOM 800 O O . GLN A 1 160 ? 22.008 6.111 28.975 1.00 41.63 182 GLN A O 1
ATOM 806 N N . ARG A 1 161 ? 21.065 7.707 30.277 1.00 38.81 183 ARG A N 1
ATOM 807 C CA . ARG A 1 161 ? 22.364 8.339 30.636 1.00 41.28 183 ARG A CA 1
ATOM 808 C C . ARG A 1 161 ? 23.112 7.444 31.638 1.00 41.40 183 ARG A C 1
ATOM 809 O O . ARG A 1 161 ? 24.312 7.240 31.478 1.00 37.76 183 ARG A O 1
ATOM 817 N N . VAL A 1 162 ? 22.443 6.985 32.679 1.00 39.98 184 VAL A N 1
ATOM 818 C CA . VAL A 1 162 ? 23.121 6.308 33.821 1.00 35.74 184 VAL A CA 1
ATOM 819 C C . VAL A 1 162 ? 23.477 4.875 33.419 1.00 38.35 184 VAL A C 1
ATOM 820 O O . VAL A 1 162 ? 24.526 4.412 33.840 1.00 36.73 184 VAL A O 1
ATOM 824 N N . PHE A 1 163 ? 22.672 4.250 32.563 1.00 35.38 185 PHE A N 1
ATOM 825 C CA . PHE A 1 163 ? 22.821 2.830 32.156 1.00 37.59 185 PHE A CA 1
ATOM 826 C C . PHE A 1 163 ? 22.851 2.733 30.629 1.00 42.44 185 PHE A C 1
ATOM 827 O O . PHE A 1 163 ? 21.904 2.239 30.013 1.00 40.74 185 PHE A O 1
ATOM 835 N N . PRO A 1 164 ? 23.912 3.241 29.980 1.00 46.92 186 PRO A N 1
ATOM 836 C CA . PRO A 1 164 ? 24.036 3.171 28.521 1.00 52.40 186 PRO A CA 1
ATOM 837 C C . PRO A 1 164 ? 24.195 1.728 28.005 1.00 57.18 186 PRO A C 1
ATOM 838 O O . PRO A 1 164 ? 24.744 0.906 28.738 1.00 55.86 186 PRO A O 1
ATOM 842 N N . ASN A 1 165 ? 23.719 1.462 26.774 1.00 65.13 187 ASN A N 1
ATOM 843 C CA . ASN A 1 165 ? 23.899 0.188 26.015 1.00 73.48 187 ASN A CA 1
ATOM 844 C C . ASN A 1 165 ? 25.053 -0.642 26.612 1.00 70.92 187 ASN A C 1
ATOM 845 O O . ASN A 1 165 ? 26.236 -0.351 26.397 1.00 61.68 187 ASN A O 1
ATOM 847 N N . LEU B 1 59 ? 29.893 -1.432 76.618 1.00 54.48 81 LEU B N 1
ATOM 848 C CA . LEU B 1 59 ? 28.960 -0.358 76.062 1.00 49.67 81 LEU B CA 1
ATOM 849 C C . LEU B 1 59 ? 29.571 0.271 74.813 1.00 47.40 81 LEU B C 1
ATOM 850 O O . LEU B 1 59 ? 30.588 1.005 74.954 1.00 50.63 81 LEU B O 1
ATOM 855 N N . GLU B 1 60 ? 28.896 0.144 73.674 1.00 45.28 82 GLU B N 1
ATOM 856 C CA . GLU B 1 60 ? 29.309 0.789 72.402 1.00 39.48 82 GLU B CA 1
ATOM 857 C C . GLU B 1 60 ? 28.122 1.539 71.787 1.00 38.68 82 GLU B C 1
ATOM 858 O O . GLU B 1 60 ? 27.022 0.980 71.749 1.00 40.52 82 GLU B O 1
ATOM 864 N N . VAL B 1 61 ? 28.362 2.747 71.297 1.00 39.84 83 VAL B N 1
ATOM 865 C CA . VAL B 1 61 ? 27.396 3.510 70.473 1.00 37.64 83 VAL B CA 1
ATOM 866 C C . VAL B 1 61 ? 27.378 2.882 69.074 1.00 40.86 83 VAL B C 1
ATOM 867 O O . VAL B 1 61 ? 28.453 2.673 68.512 1.00 43.75 83 VAL B O 1
ATOM 871 N N . ALA B 1 62 ? 26.219 2.436 68.612 1.00 36.82 84 ALA B N 1
ATOM 872 C CA . ALA B 1 62 ? 26.061 1.695 67.349 1.00 36.00 84 ALA B CA 1
ATOM 873 C C . ALA B 1 62 ? 25.533 2.646 66.262 1.00 38.51 84 ALA B C 1
ATOM 874 O O . ALA B 1 62 ? 24.348 2.565 65.930 1.00 37.22 84 ALA B O 1
ATOM 876 N N . ASP B 1 63 ? 26.394 3.521 65.744 1.00 37.52 85 ASP B N 1
ATOM 877 C CA . ASP B 1 63 ? 26.026 4.634 64.815 1.00 40.78 85 ASP B CA 1
ATOM 878 C C . ASP B 1 63 ? 25.559 4.071 63.463 1.00 38.64 85 ASP B C 1
ATOM 879 O O . ASP B 1 63 ? 24.609 4.620 62.906 1.00 35.02 85 ASP B O 1
ATOM 884 N N . GLU B 1 64 ? 26.202 3.021 62.958 1.00 39.53 86 GLU B N 1
ATOM 885 C CA . GLU B 1 64 ? 25.795 2.362 61.683 1.00 42.40 86 GLU B CA 1
ATOM 886 C C . GLU B 1 64 ? 24.361 1.804 61.853 1.00 36.22 86 GLU B C 1
ATOM 887 O O . GLU B 1 64 ? 23.505 2.081 60.997 1.00 36.62 86 GLU B O 1
ATOM 893 N N . ALA B 1 65 ? 24.089 1.120 62.956 1.00 36.17 87 ALA B N 1
ATOM 894 C CA . ALA B 1 65 ? 22.749 0.552 63.236 1.00 35.22 87 ALA B CA 1
ATOM 895 C C . ALA B 1 65 ? 21.728 1.696 63.352 1.00 34.74 87 ALA B C 1
ATOM 896 O O . ALA B 1 65 ? 20.624 1.552 62.809 1.00 34.48 87 ALA B O 1
ATOM 898 N N . ALA B 1 66 ? 22.083 2.793 64.013 1.00 33.60 88 ALA B N 1
ATOM 899 C CA . ALA B 1 66 ? 21.167 3.952 64.203 1.00 34.87 88 ALA B CA 1
ATOM 900 C C . ALA B 1 66 ? 20.831 4.545 62.829 1.00 37.41 88 ALA B C 1
ATOM 901 O O . ALA B 1 66 ? 19.657 4.952 62.609 1.00 34.79 88 ALA B O 1
ATOM 903 N N . ASP B 1 67 ? 21.815 4.618 61.941 1.00 36.05 89 ASP B N 1
ATOM 904 C CA . ASP B 1 67 ? 21.638 5.168 60.569 1.00 38.60 89 ASP B CA 1
ATOM 905 C C . ASP B 1 67 ? 20.613 4.318 59.814 1.00 37.96 89 ASP B C 1
ATOM 906 O O . ASP B 1 67 ? 19.745 4.918 59.139 1.00 39.10 89 ASP B O 1
ATOM 911 N N . LYS B 1 68 ? 20.681 2.986 59.934 1.00 36.35 90 LYS B N 1
ATOM 912 C CA . LYS B 1 68 ? 19.734 2.085 59.228 1.00 38.26 90 LYS B CA 1
ATOM 913 C C . LYS B 1 68 ? 18.345 2.295 59.814 1.00 36.33 90 LYS B C 1
ATOM 914 O O . LYS B 1 68 ? 17.399 2.366 59.049 1.00 36.81 90 LYS B O 1
ATOM 920 N N . VAL B 1 69 ? 18.241 2.501 61.133 1.00 36.11 91 VAL B N 1
ATOM 921 C CA . VAL B 1 69 ? 16.903 2.662 61.775 1.00 35.47 91 VAL B CA 1
ATOM 922 C C . VAL B 1 69 ? 16.314 4.011 61.341 1.00 34.22 91 VAL B C 1
ATOM 923 O O . VAL B 1 69 ? 15.118 4.055 60.971 1.00 34.85 91 VAL B O 1
ATOM 927 N N . THR B 1 70 ? 17.153 5.042 61.205 1.00 34.01 92 THR B N 1
ATOM 928 C CA . THR B 1 70 ? 16.712 6.411 60.825 1.00 35.78 92 THR B CA 1
ATOM 929 C C . THR B 1 70 ? 16.293 6.443 59.342 1.00 36.93 92 THR B C 1
ATOM 930 O O . THR B 1 70 ? 15.639 7.410 58.948 1.00 41.67 92 THR B O 1
ATOM 934 N N . ASP B 1 71 ? 16.652 5.432 58.555 1.00 34.62 93 ASP B N 1
ATOM 935 C CA . ASP B 1 71 ? 16.257 5.376 57.123 1.00 33.15 93 ASP B CA 1
ATOM 936 C C . ASP B 1 71 ? 14.777 5.020 57.017 1.00 33.51 93 ASP B C 1
ATOM 937 O O . ASP B 1 71 ? 14.199 5.255 55.945 1.00 35.45 93 ASP B O 1
ATOM 942 N N . LEU B 1 72 ? 14.197 4.422 58.050 1.00 34.01 94 LEU B N 1
ATOM 943 C CA . LEU B 1 72 ? 12.780 3.954 58.011 1.00 35.94 94 LEU B CA 1
ATOM 944 C C . LEU B 1 72 ? 11.889 5.191 58.040 1.00 40.31 94 LEU B C 1
ATOM 945 O O . LEU B 1 72 ? 12.200 6.104 58.803 1.00 39.18 94 LEU B O 1
ATOM 950 N N . LYS B 1 73 ? 10.892 5.250 57.161 1.00 36.09 95 LYS B N 1
ATOM 951 C CA . LYS B 1 73 ? 9.967 6.405 56.982 1.00 40.00 95 LYS B CA 1
ATOM 952 C C . LYS B 1 73 ? 9.440 6.870 58.358 1.00 35.61 95 LYS B C 1
ATOM 953 O O . LYS B 1 73 ? 9.344 8.101 58.599 1.00 42.56 95 LYS B O 1
ATOM 959 N N . GLU B 1 74 ? 9.116 5.903 59.205 1.00 42.88 96 GLU B N 1
ATOM 960 C CA . GLU B 1 74 ? 8.336 6.074 60.463 1.00 42.35 96 GLU B CA 1
ATOM 961 C C . GLU B 1 74 ? 9.208 6.686 61.552 1.00 40.12 96 GLU B C 1
ATOM 962 O O . GLU B 1 74 ? 8.627 7.150 62.562 1.00 39.12 96 GLU B O 1
ATOM 968 N N . VAL B 1 75 ? 10.539 6.621 61.409 1.00 34.26 97 VAL B N 1
ATOM 969 C CA . VAL B 1 75 ? 11.523 7.006 62.461 1.00 36.14 97 VAL B CA 1
ATOM 970 C C . VAL B 1 75 ? 12.179 8.318 62.058 1.00 37.18 97 VAL B C 1
ATOM 971 O O . VAL B 1 75 ? 12.716 8.406 60.925 1.00 35.75 97 VAL B O 1
ATOM 975 N N . LYS B 1 76 ? 12.147 9.313 62.939 1.00 34.04 98 LYS B N 1
ATOM 976 C CA . LYS B 1 76 ? 12.840 10.599 62.702 1.00 35.33 98 LYS B CA 1
ATOM 977 C C . LYS B 1 76 ? 14.307 10.444 63.096 1.00 39.92 98 LYS B C 1
ATOM 978 O O . LYS B 1 76 ? 15.167 11.003 62.386 1.00 39.38 98 LYS B O 1
ATOM 984 N N . HIS B 1 77 ? 14.565 9.892 64.285 1.00 37.87 99 HIS B N 1
ATOM 985 C CA . HIS B 1 77 ? 15.928 9.727 64.813 1.00 39.07 99 HIS B CA 1
ATOM 986 C C . HIS B 1 77 ? 16.016 8.538 65.767 1.00 35.79 99 HIS B C 1
ATOM 987 O O . HIS B 1 77 ? 15.016 8.158 66.369 1.00 36.30 99 HIS B O 1
ATOM 994 N N . ALA B 1 78 ? 17.193 7.932 65.831 1.00 38.46 100 ALA B N 1
ATOM 995 C CA . ALA B 1 78 ? 17.470 6.731 66.640 1.00 38.67 100 ALA B CA 1
ATOM 996 C C . ALA B 1 78 ? 18.816 6.884 67.331 1.00 35.65 100 ALA B C 1
ATOM 997 O O . ALA B 1 78 ? 19.724 7.507 66.749 1.00 35.22 100 ALA B O 1
ATOM 999 N N . ASP B 1 79 ? 18.869 6.464 68.594 1.00 35.31 101 ASP B N 1
ATOM 1000 C CA . ASP B 1 79 ? 20.089 6.365 69.418 1.00 37.96 101 ASP B CA 1
ATOM 1001 C C . ASP B 1 79 ? 20.212 4.929 69.892 1.00 36.12 101 ASP B C 1
ATOM 1002 O O . ASP B 1 79 ? 19.227 4.401 70.408 1.00 36.18 101 ASP B O 1
ATOM 1007 N N . ILE B 1 80 ? 21.361 4.302 69.679 1.00 33.55 102 ILE B N 1
ATOM 1008 C CA . ILE B 1 80 ? 21.525 2.845 69.917 1.00 34.87 102 ILE B CA 1
ATOM 1009 C C . ILE B 1 80 ? 22.823 2.612 70.653 1.00 34.54 102 ILE B C 1
ATOM 1010 O O . ILE B 1 80 ? 23.838 3.146 70.217 1.00 33.39 102 ILE B O 1
ATOM 1015 N N . ILE B 1 81 ? 22.758 1.856 71.750 1.00 36.06 103 ILE B N 1
ATOM 1016 C CA . ILE B 1 81 ? 23.936 1.352 72.488 1.00 38.13 103 ILE B CA 1
ATOM 1017 C C . ILE B 1 81 ? 23.851 -0.174 72.555 1.00 43.49 103 ILE B C 1
ATOM 1018 O O . ILE B 1 81 ? 22.765 -0.698 72.827 1.00 38.56 103 ILE B O 1
ATOM 1023 N N . VAL B 1 82 ? 24.954 -0.851 72.259 1.00 42.05 104 VAL B N 1
ATOM 1024 C CA . VAL B 1 82 ? 25.069 -2.330 72.351 1.00 44.06 104 VAL B CA 1
ATOM 1025 C C . VAL B 1 82 ? 25.883 -2.681 73.603 1.00 41.02 104 VAL B C 1
ATOM 1026 O O . VAL B 1 82 ? 27.006 -2.123 73.773 1.00 42.37 104 VAL B O 1
ATOM 1030 N N . ALA B 1 83 ? 25.272 -3.452 74.497 1.00 48.21 105 ALA B N 1
ATOM 1031 C CA . ALA B 1 83 ? 25.843 -3.913 75.781 1.00 47.30 105 ALA B CA 1
ATOM 1032 C C . ALA B 1 83 ? 25.891 -5.433 75.751 1.00 50.49 105 ALA B C 1
ATOM 1033 O O . ALA B 1 83 ? 24.827 -6.064 75.767 1.00 47.37 105 ALA B O 1
ATOM 1035 N N . GLY B 1 84 ? 27.089 -5.989 75.624 1.00 57.78 106 GLY B N 1
ATOM 1036 C CA . GLY B 1 84 ? 27.304 -7.413 75.312 1.00 62.67 106 GLY B CA 1
ATOM 1037 C C . GLY B 1 84 ? 26.861 -7.722 73.898 1.00 55.83 106 GLY B C 1
ATOM 1038 O O . GLY B 1 84 ? 27.398 -7.093 72.949 1.00 68.10 106 GLY B O 1
ATOM 1039 N N . ASN B 1 85 ? 25.884 -8.608 73.755 1.00 52.86 107 ASN B N 1
ATOM 1040 C CA . ASN B 1 85 ? 25.268 -8.951 72.449 1.00 50.67 107 ASN B CA 1
ATOM 1041 C C . ASN B 1 85 ? 23.782 -8.545 72.479 1.00 46.91 107 ASN B C 1
ATOM 1042 O O . ASN B 1 85 ? 22.972 -9.178 71.785 1.00 47.94 107 ASN B O 1
ATOM 1047 N N . GLN B 1 86 ? 23.470 -7.457 73.186 1.00 48.14 108 GLN B N 1
ATOM 1048 C CA . GLN B 1 86 ? 22.096 -6.889 73.307 1.00 48.68 108 GLN B CA 1
ATOM 1049 C C . GLN B 1 86 ? 22.097 -5.422 72.842 1.00 42.88 108 GLN B C 1
ATOM 1050 O O . GLN B 1 86 ? 22.982 -4.658 73.280 1.00 42.43 108 GLN B O 1
ATOM 1056 N N . ALA B 1 87 ? 21.137 -5.054 71.989 1.00 43.17 109 ALA B N 1
ATOM 1057 C CA . ALA B 1 87 ? 20.994 -3.696 71.415 1.00 35.67 109 ALA B CA 1
ATOM 1058 C C . ALA B 1 87 ? 19.852 -2.983 72.117 1.00 34.87 109 ALA B C 1
ATOM 1059 O O . ALA B 1 87 ? 18.777 -3.573 72.238 1.00 37.86 109 ALA B O 1
ATOM 1061 N N . TYR B 1 88 ? 20.083 -1.745 72.537 1.00 35.09 110 TYR B N 1
ATOM 1062 C CA . TYR B 1 88 ? 19.065 -0.889 73.173 1.00 36.80 110 TYR B CA 1
ATOM 1063 C C . TYR B 1 88 ? 18.860 0.313 72.280 1.00 32.53 110 TYR B C 1
ATOM 1064 O O . TYR B 1 88 ? 19.820 1.028 72.008 1.00 33.86 110 TYR B O 1
ATOM 1073 N N . VAL B 1 89 ? 17.630 0.471 71.800 1.00 33.39 111 VAL B N 1
ATOM 1074 C CA . VAL B 1 89 ?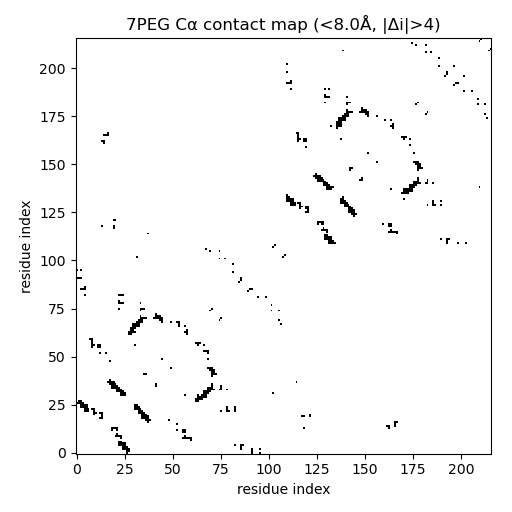 17.251 1.451 70.760 1.00 37.13 111 VAL B CA 1
ATOM 1075 C C . VAL B 1 89 ? 16.235 2.426 71.362 1.00 34.21 111 VAL B C 1
ATOM 1076 O O . VAL B 1 89 ? 15.149 1.996 71.709 1.00 35.87 111 VAL B O 1
ATOM 1080 N N . ALA B 1 90 ? 16.607 3.686 71.442 1.00 33.12 112 ALA B N 1
ATOM 1081 C CA . ALA B 1 90 ? 15.700 4.818 71.671 1.00 35.79 112 ALA B CA 1
ATOM 1082 C C . ALA B 1 90 ? 15.324 5.427 70.317 1.00 34.37 112 ALA B C 1
ATOM 1083 O O . ALA B 1 90 ? 16.242 5.839 69.580 1.00 36.09 112 ALA B O 1
ATOM 1085 N N . VAL B 1 91 ? 14.031 5.607 70.058 1.00 34.50 113 VAL B N 1
ATOM 1086 C CA . VAL B 1 91 ? 13.525 6.207 68.791 1.00 35.21 113 VAL B CA 1
ATOM 1087 C C . VAL B 1 91 ? 12.659 7.423 69.101 1.00 34.55 113 VAL B C 1
ATOM 1088 O O . VAL B 1 91 ? 11.976 7.454 70.169 1.00 31.32 113 VAL B O 1
ATOM 1092 N N . VAL B 1 92 ? 12.752 8.407 68.232 1.00 32.12 114 VAL B N 1
ATOM 1093 C CA . VAL B 1 92 ? 11.767 9.504 68.066 1.00 31.98 114 VAL B CA 1
ATOM 1094 C C . VAL B 1 92 ? 11.047 9.254 66.747 1.00 32.94 114 VAL B C 1
ATOM 1095 O O . VAL B 1 92 ? 11.747 9.147 65.702 1.00 31.32 114 VAL B O 1
ATOM 1099 N N . LEU B 1 93 ? 9.750 8.989 66.800 1.00 34.71 115 LEU B N 1
ATOM 1100 C CA . LEU B 1 93 ? 8.953 8.636 65.614 1.00 38.39 115 LEU B CA 1
ATOM 1101 C C . LEU B 1 93 ? 8.531 9.909 64.881 1.00 38.45 115 LEU B C 1
ATOM 1102 O O . LEU B 1 93 ? 8.360 10.977 65.525 1.00 36.78 115 LEU B O 1
ATOM 1107 N N . THR B 1 94 ? 8.414 9.808 63.560 1.00 36.36 116 THR B N 1
ATOM 1108 C CA . THR B 1 94 ? 8.019 10.902 62.653 1.00 36.98 116 THR B CA 1
ATOM 1109 C C . THR B 1 94 ? 6.648 11.438 63.107 1.00 37.38 116 THR B C 1
ATOM 1110 O O . THR B 1 94 ? 6.471 12.647 63.106 1.00 38.36 116 THR B O 1
ATOM 1114 N N . ASN B 1 95 ? 5.763 10.565 63.583 1.00 37.33 117 ASN B N 1
ATOM 1115 C CA . ASN B 1 95 ? 4.374 10.947 63.978 1.00 36.44 117 ASN B CA 1
ATOM 1116 C C . ASN B 1 95 ? 4.309 11.373 65.460 1.00 38.07 117 ASN B C 1
ATOM 1117 O O . ASN B 1 95 ? 3.213 11.669 65.939 1.00 42.27 117 ASN B O 1
ATOM 1122 N N . GLY B 1 96 ? 5.421 11.373 66.160 1.00 38.84 118 GLY B N 1
ATOM 1123 C CA . GLY B 1 96 ? 5.512 11.843 67.557 1.00 38.81 118 GLY B CA 1
ATOM 1124 C C . GLY B 1 96 ? 4.882 10.915 68.591 1.00 41.94 118 GLY B C 1
ATOM 1125 O O . GLY B 1 96 ? 4.827 11.331 69.745 1.00 43.74 118 GLY B O 1
ATOM 1126 N N . ASN B 1 97 ? 4.494 9.682 68.239 1.00 39.00 119 ASN B N 1
ATOM 1127 C CA A ASN B 1 97 ? 3.979 8.676 69.215 0.50 40.00 119 ASN B CA 1
ATOM 1128 C CA B ASN B 1 97 ? 3.974 8.709 69.234 0.50 41.13 119 ASN B CA 1
ATOM 1129 C C . ASN B 1 97 ? 5.118 8.301 70.175 1.00 41.82 119 ASN B C 1
ATOM 1130 O O . ASN B 1 97 ? 6.142 7.809 69.693 1.00 41.22 119 ASN B O 1
ATOM 1139 N N . LYS B 1 98 ? 4.929 8.534 71.463 1.00 39.23 120 LYS B N 1
ATOM 1140 C CA . LYS B 1 98 ? 5.928 8.307 72.525 1.00 38.58 120 LYS B CA 1
ATOM 1141 C C . LYS B 1 98 ? 5.495 7.122 73.395 1.00 41.70 120 LYS B C 1
ATOM 1142 O O . LYS B 1 98 ? 6.156 6.896 74.432 1.00 38.44 120 LYS B O 1
ATOM 1148 N N . GLY B 1 99 ? 4.408 6.427 73.016 1.00 35.86 121 GLY B N 1
ATOM 1149 C CA . GLY B 1 99 ? 3.937 5.224 73.706 1.00 39.99 121 GLY B CA 1
ATOM 1150 C C . GLY B 1 99 ? 4.681 3.998 73.235 1.00 40.13 121 GLY B C 1
ATOM 1151 O O . GLY B 1 99 ? 5.680 4.156 72.436 1.00 38.08 121 GLY B O 1
ATOM 1152 N N . ALA B 1 100 ? 4.278 2.830 73.728 1.00 39.76 122 ALA B N 1
ATOM 1153 C CA . ALA B 1 100 ? 4.860 1.523 73.364 1.00 43.46 122 ALA B CA 1
ATOM 1154 C C . ALA B 1 100 ? 4.980 1.452 71.834 1.00 40.45 122 ALA B C 1
ATOM 1155 O O . ALA B 1 100 ? 4.038 1.837 71.166 1.00 44.28 122 ALA B O 1
ATOM 1157 N N . VAL B 1 101 ? 6.149 1.085 71.300 1.00 38.25 123 VAL B N 1
ATOM 1158 C CA . VAL B 1 101 ? 6.358 1.009 69.821 1.00 35.81 123 VAL B CA 1
ATOM 1159 C C . VAL B 1 101 ? 5.597 -0.210 69.290 1.00 41.76 123 VAL B C 1
ATOM 1160 O O . VAL B 1 101 ? 5.691 -1.304 69.907 1.00 42.03 123 VAL B O 1
ATOM 1164 N N . GLU B 1 102 ? 4.828 0.006 68.232 1.00 45.13 124 GLU B N 1
ATOM 1165 C CA . GLU B 1 102 ? 3.987 -1.001 67.545 1.00 52.80 124 GLU B CA 1
ATOM 1166 C C . GLU B 1 102 ? 4.869 -2.200 67.157 1.00 54.84 124 GLU B C 1
ATOM 1167 O O . GLU B 1 102 ? 6.035 -1.987 66.761 1.00 50.10 124 GLU B O 1
ATOM 1173 N N . ASN B 1 103 ? 4.348 -3.411 67.306 1.00 49.93 125 ASN B N 1
ATOM 1174 C CA . ASN B 1 103 ? 5.142 -4.663 67.264 1.00 53.95 125 ASN B CA 1
ATOM 1175 C C . ASN B 1 103 ? 5.832 -4.833 65.893 1.00 47.84 125 ASN B C 1
ATOM 1176 O O . ASN B 1 103 ? 6.993 -5.250 65.883 1.00 48.04 125 ASN B O 1
ATOM 1181 N N . ASN B 1 104 ? 5.152 -4.534 64.790 1.00 49.91 126 ASN B N 1
ATOM 1182 C CA . ASN B 1 104 ? 5.689 -4.730 63.410 1.00 53.00 126 ASN B CA 1
ATOM 1183 C C . ASN B 1 104 ? 6.848 -3.768 63.160 1.00 53.85 126 ASN B C 1
ATOM 1184 O O . ASN B 1 104 ? 7.840 -4.196 62.555 1.00 49.53 126 ASN B O 1
ATOM 1189 N N . LEU B 1 105 ? 6.712 -2.508 63.567 1.00 49.06 127 LEU B N 1
ATOM 1190 C CA . LEU B 1 105 ? 7.814 -1.520 63.463 1.00 47.11 127 LEU B CA 1
ATOM 1191 C C . LEU B 1 105 ? 8.997 -1.977 64.328 1.00 44.21 127 LEU B C 1
ATOM 1192 O O . LEU B 1 105 ? 10.141 -1.905 63.822 1.00 42.86 127 LEU B O 1
ATOM 1197 N N . LYS B 1 106 ? 8.755 -2.484 65.547 1.00 43.25 128 LYS B N 1
ATOM 1198 C CA . LYS B 1 106 ? 9.836 -3.023 66.416 1.00 46.53 128 LYS B CA 1
ATOM 1199 C C . LYS B 1 106 ? 10.589 -4.106 65.647 1.00 43.01 128 LYS B C 1
ATOM 1200 O O . LYS B 1 106 ? 11.817 -4.104 65.675 1.00 37.85 128 LYS B O 1
ATOM 1206 N N . LYS B 1 107 ? 9.866 -5.005 64.995 1.00 43.80 129 LYS B N 1
ATOM 1207 C CA . LYS B 1 107 ? 10.470 -6.153 64.265 1.00 48.60 129 LYS B CA 1
ATOM 1208 C C . LYS B 1 107 ? 11.345 -5.632 63.124 1.00 43.87 129 LYS B C 1
ATOM 1209 O O . LYS B 1 107 ? 12.440 -6.174 62.939 1.00 43.93 129 LYS B O 1
ATOM 1215 N N . LYS B 1 108 ? 10.878 -4.629 62.385 1.00 40.08 130 LYS B N 1
ATOM 1216 C CA . LYS B 1 108 ? 11.608 -4.071 61.225 1.00 43.18 130 LYS B CA 1
ATOM 1217 C C . LYS B 1 108 ? 12.854 -3.339 61.731 1.00 41.75 130 LYS B C 1
ATOM 1218 O O . LYS B 1 108 ? 13.919 -3.505 61.125 1.00 36.02 130 LYS B O 1
ATOM 1224 N N . ILE B 1 109 ? 12.730 -2.588 62.832 1.00 43.38 131 ILE B N 1
ATOM 1225 C CA . ILE B 1 109 ? 13.893 -1.916 63.497 1.00 40.84 131 ILE B CA 1
ATOM 1226 C C . ILE B 1 109 ? 14.927 -2.986 63.863 1.00 40.81 131 ILE B C 1
ATOM 1227 O O . ILE B 1 109 ? 16.128 -2.773 63.580 1.00 37.59 131 ILE B O 1
ATOM 1232 N N . ALA B 1 110 ? 14.487 -4.094 64.456 1.00 41.64 132 ALA B N 1
ATOM 1233 C CA . ALA B 1 110 ? 15.375 -5.155 64.956 1.00 42.04 132 ALA B CA 1
ATOM 1234 C C . ALA B 1 110 ? 16.108 -5.798 63.772 1.00 38.94 132 ALA B C 1
ATOM 1235 O O . ALA B 1 110 ? 17.321 -6.053 63.899 1.00 40.46 132 ALA B O 1
ATOM 1237 N N . LYS B 1 111 ? 15.420 -6.000 62.652 1.00 39.47 133 LYS B N 1
ATOM 1238 C CA . LYS B 1 111 ? 16.019 -6.570 61.419 1.00 38.50 133 LYS B CA 1
ATOM 1239 C C . LYS B 1 111 ? 17.158 -5.652 60.941 1.00 39.05 133 LYS B C 1
ATOM 1240 O O . LYS B 1 111 ? 18.271 -6.160 60.653 1.00 37.86 133 LYS B O 1
ATOM 1246 N N . LYS B 1 112 ? 16.926 -4.337 60.916 1.00 37.50 134 LYS B N 1
ATOM 1247 C CA . LYS B 1 112 ? 17.930 -3.362 60.420 1.00 36.07 134 LYS B CA 1
ATOM 1248 C C . LYS B 1 112 ? 19.134 -3.385 61.366 1.00 38.61 134 LYS B C 1
ATOM 1249 O O . LYS B 1 112 ? 20.292 -3.340 60.882 1.00 37.87 134 LYS B O 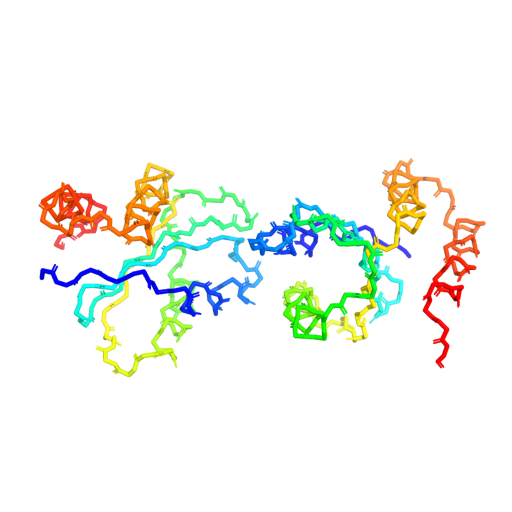1
ATOM 1255 N N . VAL B 1 113 ? 18.896 -3.478 62.673 1.00 35.64 135 VAL B N 1
ATOM 1256 C CA . VAL B 1 113 ? 19.992 -3.444 63.680 1.00 33.35 135 VAL B CA 1
ATOM 1257 C C . VAL B 1 113 ? 20.830 -4.722 63.518 1.00 33.31 135 VAL B C 1
ATOM 1258 O O . VAL B 1 113 ? 22.078 -4.617 63.475 1.00 37.00 135 VAL B O 1
ATOM 1262 N N . ARG B 1 114 ? 20.189 -5.882 63.436 1.00 34.75 136 ARG B N 1
ATOM 1263 C CA . ARG B 1 114 ? 20.901 -7.186 63.379 1.00 39.77 136 ARG B CA 1
ATOM 1264 C C . ARG B 1 114 ? 21.742 -7.271 62.103 1.00 41.85 136 ARG B C 1
ATOM 1265 O O . ARG B 1 114 ? 22.769 -7.987 62.127 1.00 38.37 136 ARG B O 1
ATOM 1273 N N . SER B 1 115 ? 21.353 -6.557 61.048 1.00 40.10 137 SER B N 1
ATOM 1274 C CA . SER B 1 115 ? 22.071 -6.553 59.749 1.00 44.26 137 SER B CA 1
ATOM 1275 C C . SER B 1 115 ? 23.500 -6.013 59.935 1.00 41.27 137 SER B C 1
ATOM 1276 O O . SER B 1 115 ? 24.372 -6.402 59.152 1.00 43.38 137 SER B O 1
ATOM 1279 N N . THR B 1 116 ? 23.752 -5.222 60.989 1.00 38.06 138 THR B N 1
ATOM 1280 C CA . THR B 1 116 ? 25.044 -4.507 61.192 1.00 40.23 138 THR B CA 1
ATOM 1281 C C . THR B 1 116 ? 26.057 -5.363 61.976 1.00 40.39 138 THR B C 1
ATOM 1282 O O . THR B 1 116 ? 27.245 -5.043 61.909 1.00 47.67 138 THR B O 1
ATOM 1286 N N . ASP B 1 117 ? 25.620 -6.405 62.671 1.00 41.73 139 ASP B N 1
ATOM 1287 C CA . ASP B 1 117 ? 26.475 -7.166 63.627 1.00 47.30 139 ASP B CA 1
ATOM 1288 C C . ASP B 1 117 ? 25.826 -8.527 63.890 1.00 50.56 139 ASP B C 1
ATOM 1289 O O . ASP B 1 117 ? 24.780 -8.553 64.561 1.00 52.06 139 ASP B O 1
ATOM 1294 N N . LYS B 1 118 ? 26.424 -9.606 63.383 1.00 53.02 140 LYS B N 1
ATOM 1295 C CA . LYS B 1 118 ? 25.888 -10.994 63.490 1.00 53.65 140 LYS B CA 1
ATOM 1296 C C . LYS B 1 118 ? 25.749 -11.385 64.968 1.00 48.25 140 LYS B C 1
ATOM 1297 O O . LYS B 1 118 ? 25.005 -12.323 65.257 1.00 53.08 140 LYS B O 1
ATOM 1303 N N . ASN B 1 119 ? 26.482 -10.718 65.850 1.00 47.19 141 ASN B N 1
ATOM 1304 C CA . ASN B 1 119 ? 26.608 -11.093 67.280 1.00 52.87 141 ASN B CA 1
ATOM 1305 C C . ASN B 1 119 ? 25.427 -10.535 68.075 1.00 51.39 141 ASN B C 1
ATOM 1306 O O . ASN B 1 119 ? 25.206 -11.028 69.185 1.00 49.14 141 ASN B O 1
ATOM 1311 N N . ILE B 1 120 ? 24.713 -9.525 67.553 1.00 49.23 142 ILE B N 1
ATOM 1312 C CA . ILE B 1 120 ? 23.537 -8.928 68.258 1.00 47.75 142 ILE B CA 1
ATOM 1313 C C . ILE B 1 120 ? 22.421 -9.963 68.300 1.00 46.76 142 ILE B C 1
ATOM 1314 O O . ILE B 1 120 ? 22.025 -10.455 67.228 1.00 46.20 142 ILE B O 1
ATOM 1319 N N . ASP B 1 121 ? 21.901 -10.223 69.490 1.00 49.88 143 ASP B N 1
ATOM 1320 C CA . ASP B 1 121 ? 20.792 -11.166 69.736 1.00 52.20 143 ASP B CA 1
ATOM 1321 C C . ASP B 1 121 ? 19.500 -10.364 69.914 1.00 42.51 143 ASP B C 1
ATOM 1322 O O . ASP B 1 121 ? 18.808 -10.130 68.923 1.00 48.70 143 ASP B O 1
ATOM 1327 N N . ASN B 1 122 ? 19.209 -9.942 71.136 1.00 45.47 144 ASN B N 1
ATOM 1328 C CA . ASN B 1 122 ? 17.967 -9.228 71.502 1.00 43.79 144 ASN B CA 1
ATOM 1329 C C . ASN B 1 122 ? 18.101 -7.755 71.102 1.00 41.05 144 ASN B C 1
ATOM 1330 O O . ASN B 1 122 ? 19.201 -7.201 71.275 1.00 40.48 144 ASN B O 1
ATOM 1335 N N . VAL B 1 123 ? 17.009 -7.158 70.636 1.00 40.65 145 VAL B N 1
ATOM 1336 C CA . VAL B 1 123 ? 16.910 -5.714 70.321 1.00 43.29 145 VAL B CA 1
ATOM 1337 C C . VAL B 1 123 ? 15.723 -5.147 71.091 1.00 43.68 145 VAL B C 1
ATOM 1338 O O . VAL B 1 123 ? 14.598 -5.574 70.837 1.00 43.12 145 VAL B O 1
ATOM 1342 N N . TYR B 1 124 ? 15.991 -4.243 72.025 1.00 39.00 146 TYR B N 1
ATOM 1343 C CA . TYR B 1 124 ? 14.971 -3.585 72.870 1.00 37.78 146 TYR B CA 1
ATOM 1344 C C . TYR B 1 124 ? 14.708 -2.183 72.317 1.00 33.59 146 TYR B C 1
ATOM 1345 O O . TYR B 1 124 ? 15.668 -1.448 72.094 1.00 34.35 146 TYR B O 1
ATOM 1354 N N . VAL B 1 125 ? 13.453 -1.847 72.075 1.00 36.08 147 VAL B N 1
ATOM 1355 C CA . VAL B 1 125 ? 13.067 -0.568 71.435 1.00 38.37 147 VAL B CA 1
ATOM 1356 C C . VAL B 1 125 ? 12.092 0.191 72.325 1.00 37.00 147 VAL B C 1
ATOM 1357 O O . VAL B 1 125 ? 11.073 -0.376 72.726 1.00 37.67 147 VAL B O 1
ATOM 1361 N N . SER B 1 126 ? 12.351 1.470 72.536 1.00 36.56 148 SER B N 1
ATOM 1362 C CA . SER B 1 126 ? 11.428 2.368 73.259 1.00 36.42 148 SER B CA 1
ATOM 1363 C C . SER B 1 126 ? 11.473 3.752 72.657 1.00 37.09 148 SER B C 1
ATOM 1364 O O . SER B 1 126 ? 12.575 4.212 72.292 1.00 34.74 148 SER B O 1
ATOM 1367 N N . ALA B 1 127 ? 10.309 4.410 72.637 1.00 33.35 149 ALA B N 1
ATOM 1368 C CA . ALA B 1 127 ? 10.110 5.817 72.245 1.00 33.85 149 ALA B CA 1
ATOM 1369 C C . ALA B 1 127 ? 9.872 6.689 73.496 1.00 34.94 149 ALA B C 1
ATOM 1370 O O . ALA B 1 127 ? 9.544 7.882 73.341 1.00 34.01 149 ALA B O 1
ATOM 1372 N N . ASN B 1 128 ? 10.030 6.123 74.697 1.00 34.67 150 ASN B N 1
ATOM 1373 C CA . ASN B 1 128 ? 9.823 6.868 75.965 1.00 34.76 150 ASN B CA 1
ATOM 1374 C C . ASN B 1 128 ? 10.742 8.091 75.977 1.00 35.86 150 ASN B C 1
ATOM 1375 O O . ASN B 1 128 ? 11.954 7.961 75.789 1.00 36.69 150 ASN B O 1
ATOM 1380 N N . PRO B 1 129 ? 10.205 9.320 76.138 1.00 35.87 151 PRO B N 1
ATOM 1381 C CA . PRO B 1 129 ? 11.015 10.527 75.992 1.00 37.69 151 PRO B CA 1
ATOM 1382 C C . PRO B 1 129 ? 12.154 10.655 77.016 1.00 37.97 151 PRO B C 1
ATOM 1383 O O . PRO B 1 129 ? 13.183 11.207 76.681 1.00 40.30 151 PRO B O 1
ATOM 1387 N N . ASP B 1 130 ? 11.939 10.201 78.245 1.00 41.67 152 ASP B N 1
ATOM 1388 C CA . ASP B 1 130 ? 12.999 10.197 79.285 1.00 39.63 152 ASP B CA 1
ATOM 1389 C C . ASP B 1 130 ? 14.124 9.268 78.834 1.00 35.40 152 ASP B C 1
ATOM 1390 O O . ASP B 1 130 ? 15.296 9.642 78.992 1.00 36.42 152 ASP B O 1
ATOM 1395 N N . PHE B 1 131 ? 13.774 8.090 78.309 1.00 34.72 153 PHE B N 1
ATOM 1396 C CA . PHE B 1 131 ? 14.758 7.092 77.820 1.00 35.33 153 PHE B CA 1
ATOM 1397 C C . PHE B 1 131 ? 15.590 7.713 76.684 1.00 34.31 153 PHE B C 1
ATOM 1398 O O . PHE B 1 131 ? 16.812 7.556 76.676 1.00 35.47 153 PHE B O 1
ATOM 1406 N N . VAL B 1 132 ? 14.931 8.388 75.747 1.00 36.22 154 VAL B N 1
ATOM 1407 C CA . VAL B 1 132 ? 15.609 9.085 74.609 1.00 38.26 154 VAL B CA 1
ATOM 1408 C C . VAL B 1 132 ? 16.651 10.064 75.179 1.00 38.92 154 VAL B C 1
ATOM 1409 O O . VAL B 1 132 ? 17.826 9.979 74.780 1.00 34.19 154 VAL B O 1
ATOM 1413 N N . GLU B 1 133 ? 16.258 10.902 76.144 1.00 39.03 155 GLU B N 1
ATOM 1414 C CA . GLU B 1 133 ? 17.184 11.878 76.782 1.00 42.18 155 GLU B CA 1
ATOM 1415 C C . GLU B 1 133 ? 18.359 11.138 77.410 1.00 38.31 155 GLU B C 1
ATOM 1416 O O . GLU B 1 133 ? 19.512 11.587 77.201 1.00 35.85 155 GLU B O 1
ATOM 1422 N N . ARG B 1 134 ? 18.086 10.116 78.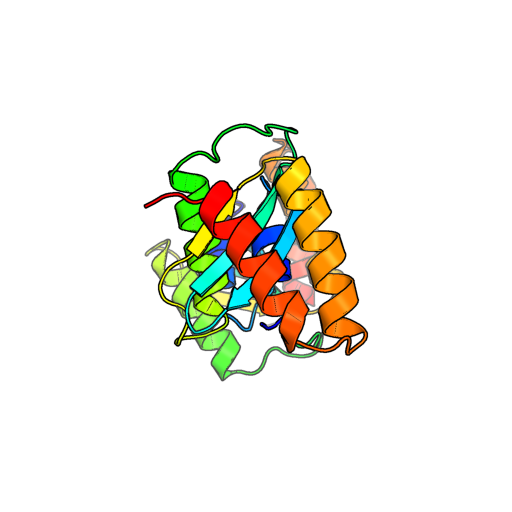221 1.00 38.42 156 ARG B N 1
ATOM 1423 C CA . ARG B 1 134 ? 19.134 9.394 78.985 1.00 41.74 156 ARG B CA 1
ATOM 1424 C C . ARG B 1 134 ? 20.116 8.748 77.996 1.00 40.99 156 ARG B C 1
ATOM 1425 O O . ARG B 1 134 ? 21.352 8.872 78.200 1.00 33.34 156 ARG B O 1
ATOM 1433 N N . MET B 1 135 ? 19.600 8.092 76.955 1.00 37.25 157 MET B N 1
ATOM 1434 C CA . MET B 1 135 ? 20.434 7.401 75.935 1.00 38.37 157 MET B CA 1
ATOM 1435 C C . MET B 1 135 ? 21.311 8.420 75.189 1.00 32.44 157 MET B C 1
ATOM 1436 O O . MET B 1 135 ? 22.509 8.125 74.962 1.00 35.53 157 MET B O 1
ATOM 1441 N N . GLN B 1 136 ? 20.807 9.623 74.937 1.00 33.12 158 GLN B N 1
ATOM 1442 C CA . GLN B 1 136 ? 21.602 10.671 74.238 1.00 37.40 158 GLN B CA 1
ATOM 1443 C C . GLN B 1 136 ? 22.745 11.121 75.157 1.00 36.78 158 GLN B C 1
ATOM 1444 O O . GLN B 1 136 ? 23.896 11.223 74.668 1.00 34.68 158 GLN B O 1
ATOM 1450 N N . GLY B 1 137 ? 22.485 11.229 76.469 1.00 33.61 159 GLY B N 1
ATOM 1451 C CA . GLY B 1 137 ? 23.513 11.584 77.459 1.00 34.25 159 GLY B CA 1
ATOM 1452 C C . GLY B 1 137 ? 24.577 10.499 77.584 1.00 34.45 159 GLY B C 1
ATOM 1453 O O . GLY B 1 137 ? 25.780 10.851 77.616 1.00 37.30 159 GLY B O 1
ATOM 1454 N N . TYR B 1 138 ? 24.164 9.234 77.672 1.00 34.87 160 TYR B N 1
ATOM 1455 C CA . TYR B 1 138 ? 25.091 8.076 77.759 1.00 33.31 160 TYR B CA 1
ATOM 1456 C C . TYR B 1 138 ? 25.952 8.018 76.492 1.00 36.58 160 TYR B C 1
ATOM 1457 O O . TYR B 1 138 ? 27.165 7.782 76.612 1.00 35.15 160 TYR B O 1
ATOM 1466 N N . GLY B 1 139 ? 25.350 8.207 75.325 1.00 33.70 161 GLY B N 1
ATOM 1467 C CA . GLY B 1 139 ? 26.068 8.175 74.023 1.00 34.19 161 GLY B CA 1
ATOM 1468 C C . GLY B 1 139 ? 27.188 9.190 73.992 1.00 30.29 161 GLY B C 1
ATOM 1469 O O . GLY B 1 139 ? 28.309 8.842 73.557 1.00 33.22 161 GLY B O 1
ATOM 1470 N N . LYS B 1 140 ? 26.917 10.422 74.407 1.00 29.49 162 LYS B N 1
ATOM 1471 C CA . LYS B 1 140 ? 27.952 11.480 74.462 1.00 32.59 162 LYS B CA 1
ATOM 1472 C C . LYS B 1 140 ? 29.095 11.037 75.389 1.00 36.36 162 LYS B C 1
ATOM 1473 O O . LYS B 1 140 ? 30.276 11.169 74.993 1.00 36.04 162 LYS B O 1
ATOM 1479 N N . ARG B 1 141 ? 28.781 10.540 76.585 1.00 37.48 163 ARG B N 1
ATOM 1480 C CA . ARG B 1 141 ? 29.805 10.140 77.590 1.00 37.10 163 ARG B CA 1
ATOM 1481 C C . ARG B 1 141 ? 30.670 8.994 77.045 1.00 34.26 163 ARG B C 1
ATOM 1482 O O . ARG B 1 141 ? 31.896 9.073 77.203 1.00 36.60 163 ARG B O 1
ATOM 1490 N N . ILE B 1 142 ? 30.075 7.995 76.390 1.00 35.03 164 ILE B N 1
ATOM 1491 C CA . ILE B 1 142 ? 30.833 6.863 75.777 1.00 35.14 164 ILE B CA 1
ATOM 1492 C C . ILE B 1 142 ? 31.828 7.422 74.744 1.00 35.70 164 ILE B C 1
ATOM 1493 O O . ILE B 1 142 ? 33.016 7.075 74.816 1.00 36.72 164 ILE B O 1
ATOM 1498 N N . GLN B 1 143 ? 31.357 8.264 73.829 1.00 40.61 165 GLN B N 1
ATOM 1499 C CA . GLN B 1 143 ? 32.156 8.719 72.660 1.00 40.93 165 GLN B CA 1
ATOM 1500 C C . GLN B 1 143 ? 33.208 9.727 73.140 1.00 38.82 165 GLN B C 1
ATOM 1501 O O . GLN B 1 143 ? 34.210 9.839 72.488 1.00 37.60 165 GLN B O 1
ATOM 1507 N N . ASN B 1 144 ? 33.000 10.360 74.303 1.00 42.25 166 ASN B N 1
ATOM 1508 C CA . ASN B 1 144 ? 33.954 11.343 74.890 1.00 38.91 166 ASN B CA 1
ATOM 1509 C C . ASN B 1 144 ? 34.959 10.611 75.795 1.00 39.70 166 ASN B C 1
ATOM 1510 O O . ASN B 1 144 ? 35.815 11.278 76.366 1.00 38.38 166 ASN B O 1
ATOM 1515 N N . GLY B 1 145 ? 34.816 9.292 75.973 1.00 40.02 167 GLY B N 1
ATOM 1516 C CA . GLY B 1 145 ? 35.822 8.450 76.659 1.00 38.95 167 GLY B CA 1
ATOM 1517 C C . GLY B 1 145 ? 35.718 8.537 78.196 1.00 44.02 167 GLY B C 1
ATOM 1518 O O . GLY B 1 145 ? 36.698 8.225 78.867 1.00 45.00 167 GLY B O 1
ATOM 1519 N N . ASP B 1 146 ? 34.549 8.852 78.740 1.00 45.84 168 ASP B N 1
ATOM 1520 C CA . ASP B 1 146 ? 34.299 8.796 80.215 1.00 52.96 168 ASP B CA 1
ATOM 1521 C C . ASP B 1 146 ? 34.421 7.345 80.679 1.00 51.65 168 ASP B C 1
ATOM 1522 O O . ASP B 1 146 ? 34.171 6.424 79.901 1.00 55.23 168 ASP B O 1
ATOM 1527 N N . PRO B 1 147 ? 34.817 7.095 81.955 1.00 61.98 169 PRO B N 1
ATOM 1528 C CA . PRO B 1 147 ? 35.087 5.729 82.431 1.00 62.57 169 PRO B CA 1
ATOM 1529 C C . PRO B 1 147 ? 33.848 4.817 82.351 1.00 62.19 169 PRO B C 1
ATOM 1530 O O . PRO B 1 147 ? 32.796 5.223 82.809 1.00 68.58 169 PRO B O 1
ATOM 1534 N N . ILE B 1 148 ? 33.983 3.634 81.751 1.00 64.35 170 ILE B N 1
ATOM 1535 C CA . ILE B 1 148 ? 32.827 2.715 81.519 1.00 74.12 170 ILE B CA 1
ATOM 1536 C C . ILE B 1 148 ? 32.334 2.187 82.885 1.00 80.37 170 ILE B C 1
ATOM 1537 O O . ILE B 1 148 ? 31.154 1.839 82.963 1.00 80.90 170 ILE B O 1
ATOM 1542 N N . ALA B 1 149 ? 33.162 2.290 83.945 1.00 91.67 171 ALA B N 1
ATOM 1543 C CA . ALA B 1 149 ? 32.888 1.822 85.336 1.00 86.16 171 ALA B CA 1
ATOM 1544 C C . ALA B 1 149 ? 31.463 2.204 85.790 1.00 80.15 171 ALA B C 1
ATOM 1545 O O . ALA B 1 149 ? 30.544 1.363 85.622 1.00 84.75 171 ALA B O 1
ATOM 1547 N N . GLY B 1 150 ? 31.297 3.398 86.380 1.00 69.00 172 GLY B N 1
ATOM 1548 C CA . GLY B 1 150 ? 30.015 3.883 86.937 1.00 70.06 172 GLY B CA 1
ATOM 1549 C C . GLY B 1 150 ? 28.973 4.144 85.852 1.00 71.43 172 GLY B C 1
ATOM 1550 O O . GLY B 1 150 ? 27.771 4.145 86.174 1.00 73.39 172 GLY B O 1
ATOM 1551 N N . LEU B 1 151 ? 29.423 4.403 84.622 1.00 64.36 173 LEU B N 1
ATOM 1552 C CA . LEU B 1 151 ? 28.574 4.625 83.418 1.00 61.77 173 LEU B CA 1
ATOM 1553 C C . LEU B 1 151 ? 27.798 3.337 83.097 1.00 62.50 173 LEU B C 1
ATOM 1554 O O . LEU B 1 151 ? 26.573 3.417 82.895 1.00 54.38 173 LEU B O 1
ATOM 1559 N N . PHE B 1 152 ? 28.468 2.184 83.138 1.00 59.03 174 PHE B N 1
ATOM 1560 C CA . PHE B 1 152 ? 27.843 0.858 82.909 1.00 58.69 174 PHE B CA 1
ATOM 1561 C C . PHE B 1 152 ? 26.731 0.628 83.940 1.00 57.67 174 PHE B C 1
ATOM 1562 O O . PHE B 1 152 ? 25.681 0.072 83.572 1.00 52.25 174 PHE B O 1
ATOM 1570 N N . ASP B 1 153 ? 26.984 0.992 85.199 1.00 52.34 175 ASP B N 1
ATOM 1571 C CA . ASP B 1 153 ? 26.027 0.849 86.328 1.00 57.17 175 ASP B CA 1
ATOM 1572 C C . ASP B 1 153 ? 24.762 1.658 86.021 1.00 50.18 175 ASP B C 1
ATOM 1573 O O . ASP B 1 153 ? 23.654 1.115 86.164 1.00 52.47 175 ASP B O 1
ATOM 1578 N N . GLU B 1 154 ? 24.933 2.941 85.713 1.00 47.32 176 GLU B N 1
ATOM 1579 C CA . GLU B 1 154 ? 23.827 3.890 85.387 1.00 52.16 176 GLU B CA 1
ATOM 1580 C C . GLU B 1 154 ? 23.001 3.342 84.217 1.00 47.42 176 GLU B C 1
ATOM 1581 O O . GLU B 1 154 ? 21.750 3.289 84.321 1.00 44.41 176 GLU B O 1
ATOM 1587 N N . PHE B 1 155 ? 23.678 2.961 83.136 1.00 49.37 177 PHE B N 1
ATOM 1588 C CA . PHE B 1 155 ? 23.043 2.401 81.923 1.00 46.50 177 PHE B CA 1
ATOM 1589 C C . PHE B 1 155 ? 22.202 1.181 82.307 1.00 48.04 177 PHE B C 1
ATOM 1590 O O . PHE B 1 155 ? 21.028 1.099 81.926 1.00 38.76 177 PHE B O 1
ATOM 1598 N N . THR B 1 156 ? 22.794 0.256 83.060 1.00 48.89 178 THR B N 1
ATOM 1599 C CA . THR B 1 156 ? 22.130 -0.992 83.500 1.00 50.38 178 THR B CA 1
ATOM 1600 C C . THR B 1 156 ? 20.837 -0.635 84.228 1.00 46.56 178 THR B C 1
ATOM 1601 O O . THR B 1 156 ? 19.822 -1.264 83.933 1.00 51.58 178 THR B O 1
ATOM 1605 N N . GLN B 1 157 ? 20.888 0.317 85.156 1.00 55.61 179 GLN B N 1
ATOM 1606 C CA . GLN B 1 157 ? 19.711 0.771 85.951 1.00 59.30 179 GLN B CA 1
ATOM 1607 C C . GLN B 1 157 ? 18.608 1.249 84.994 1.00 55.11 179 GLN B C 1
ATOM 1608 O O . GLN B 1 157 ? 17.414 0.846 85.184 1.00 50.30 179 GLN B O 1
ATOM 1614 N N . THR B 1 158 ? 18.964 2.106 84.032 1.00 47.67 180 THR B N 1
ATOM 1615 C CA . THR B 1 158 ? 18.005 2.718 83.075 1.00 48.50 180 THR B CA 1
ATOM 1616 C C . THR B 1 158 ? 17.280 1.602 82.305 1.00 44.91 180 THR B C 1
ATOM 1617 O O . THR B 1 158 ? 16.039 1.617 82.266 1.00 42.47 180 THR B O 1
ATOM 1621 N N . VAL B 1 159 ? 18.014 0.648 81.727 1.00 46.90 181 VAL B N 1
ATOM 1622 C CA . VAL B 1 159 ? 17.418 -0.324 80.761 1.00 50.31 181 VAL B CA 1
ATOM 1623 C C . VAL B 1 159 ? 16.640 -1.402 81.537 1.00 52.97 181 VAL B C 1
ATOM 1624 O O . VAL B 1 159 ? 15.617 -1.886 81.015 1.00 51.58 181 VAL B O 1
ATOM 1628 N N . GLN B 1 160 ? 17.029 -1.693 82.773 1.00 51.69 182 GLN B N 1
ATOM 1629 C CA . GLN B 1 160 ? 16.241 -2.593 83.657 1.00 56.71 182 GLN B CA 1
ATOM 1630 C C . GLN B 1 160 ? 14.904 -1.934 84.020 1.00 48.32 182 GLN B C 1
ATOM 1631 O O . GLN B 1 160 ? 13.893 -2.662 84.123 1.00 54.65 182 GLN B O 1
ATOM 1637 N N . ARG B 1 161 ? 14.868 -0.618 84.177 1.00 50.50 183 ARG B N 1
ATOM 1638 C CA . ARG B 1 161 ? 13.606 0.114 84.454 1.00 50.29 183 ARG B CA 1
ATOM 1639 C C . ARG B 1 161 ? 12.751 0.168 83.175 1.00 51.13 183 ARG B C 1
ATOM 1640 O O . ARG B 1 161 ? 11.546 -0.005 83.273 1.00 45.58 183 ARG B O 1
ATOM 1648 N N . VAL B 1 162 ? 13.343 0.475 82.026 1.00 47.44 184 VAL B N 1
ATOM 1649 C CA . VAL B 1 162 ? 12.576 0.692 80.765 1.00 42.20 184 VAL B CA 1
ATOM 1650 C C . VAL B 1 162 ? 12.144 -0.669 80.198 1.00 39.63 184 VAL B C 1
ATOM 1651 O O . VAL B 1 162 ? 11.070 -0.738 79.627 1.00 44.48 184 VAL B O 1
ATOM 1655 N N . PHE B 1 163 ? 12.957 -1.706 80.370 1.00 40.94 185 PHE B N 1
ATOM 1656 C CA . PHE B 1 163 ? 12.740 -3.048 79.769 1.00 44.96 185 PHE B CA 1
ATOM 1657 C C . PHE B 1 163 ? 12.735 -4.107 80.881 1.00 52.69 185 PHE B C 1
ATOM 1658 O O . PHE B 1 163 ? 13.690 -4.862 81.039 1.00 50.25 185 PHE B O 1
ATOM 1666 N N . PRO B 1 164 ? 11.679 -4.156 81.717 1.00 58.23 186 PRO B N 1
ATOM 1667 C CA . PRO B 1 164 ? 11.579 -5.176 82.764 1.00 70.90 186 PRO B CA 1
ATOM 1668 C C . PRO B 1 164 ? 11.338 -6.581 82.177 1.00 73.92 186 PRO B C 1
ATOM 1669 O O . PRO B 1 164 ? 10.718 -6.679 81.132 1.00 73.58 186 PRO B O 1
ATOM 1673 N N . ASN B 1 165 ? 11.838 -7.620 82.860 1.00 82.18 187 ASN B N 1
ATOM 1674 C CA . ASN B 1 165 ? 11.768 -9.047 82.450 1.00 87.53 187 ASN B CA 1
ATOM 1675 C C . ASN B 1 165 ? 10.436 -9.327 81.737 1.00 90.22 187 ASN B C 1
ATOM 1676 O O . ASN B 1 165 ? 9.419 -9.656 82.356 1.00 83.13 187 ASN B O 1
#

InterPro domains:
  IPR014247 Sporulation lipoprotein YhcN/YlaJ [TIGR02898] (8-186)
  IPR019076 Sporulation lipoprotein YhcN/YlaJ-like [PF09580] (34-185)

Solvent-accessible surface area: 12195 Å² total; per-residue (Å²): 205,173,7,118,33,20,91,102,2,15,29,59,0,9,20,18,110,58,0,71,48,8,35,3,3,16,26,56,75,46,0,24,0,2,1,53,11,59,120,36,76,126,42,101,9,102,81,98,16,76,129,87,0,8,151,66,0,100,88,36,50,186,91,4,89,66,25,69,13,15,4,63,61,69,0,16,120,86,0,81,34,2,12,164,73,22,112,126,63,56,94,47,94,48,1,36,112,68,4,39,118,3,13,115,129,34,43,99,156,29,128,35,17,73,106,1,11,68,9,0,51,49,14,184,77,6,141,79,2,31,3,3,16,16,69,83,42,0,27,0,1,1,54,14,91,122,33,78,123,41,100,9,101,90,103,18,68,135,71,0,10,102,2,0,108,29,27,52,209,100,10,85,60,24,73,5,14,5,60,59,70,0,16,119,105,1,79,36,17,12,138,75,25,112,98,64,59,104,89,76,36,1,92,91,73,2,40,112,5,11,119,136,41,42,103,156

Organism: Bacillus subtilis (strain 168) (NCBI:txid224308)

Foldseek 3Di:
DDKDWDVQLQVLLCVDVQFPGWTWIDDWLEIEIATQTPVRDQDDDDVVSQVVSQVSNCVSPVRHDYYHYGPHPVLNVVSVVVNVCVVVPHDCVVCVVVVVVSCCVVPPD/DDWPVQLQVLLCVDQQFPGWTWDQDQQEIEIATQTPVRDQDDDDPVSQVVSVVSNCVSPVSRDYYHYGPHVVLVVVSVVLNVCVVVPPDVVVSVVVVVVSCCVVPPD

Sequence (216 aa):
RKLEVADEAADKVTDLKEVKHADIIVAGNQAYVAVVLTNGNKGAVENNLKKKIAKKVRSTDKNIDNVYVSANPDFVERMQGYGKRIQNGDPIAGLFDEFTQTVQRVFPNLEVADEAADKVTDLKEVKHADIIVAGNQAYVAVVLTNGNNKGAVENNLKKKIAKKVRSTDKNIDNVYVSANPDFVERMQGYGKRIQNGDPIAGLFDEFTQTVQRVFPN

Secondary structure (DSSP, 8-state):
---EE-HHHHHHHTTSTTEEEEEEEEETTEEEEEEEETT---SSPPHHHHHHHHHHHHTT-TT--EEEEE--HHHHHHHHHHHHHHHHT--GGGTHHHHHHHHHHHS--/-EE-HHHHHHHHTSTTEEEEEEEEETTEEEEEEEETT---SSPPHHHHHHHHHHHHTT-TT---EEEE--HHHHHHHHHHHHHHHTT--HHHHHHHHHHHHHHHS--

Nearest PDB structures (foldseek):
  7peg-assembly2_B  TM=1.009E+00  e=4.684E-20  Bacillus subtilis subsp. subtilis str. 168
  4oyc-assembly1_A  TM=7.606E-01  e=5.568E-02  Salmonella enterica subsp. enterica serovar Typhimurium str. LT2
  7cgo-assembly1_Dg  TM=7.943E-01  e=1.196E-01  Salmonella enterica subsp. enterica serovar Typhimurium str. LT2
  7e81-assembly1_De  TM=7.943E-01  e=1.196E-01  Salmonella enterica subsp. enterica serovar Typhimurium str. LT2
  6gaz-assembly1_AC  TM=4.896E-01  e=3.290E+00  Sus scrofa